Protein AF-A0A9P5TZI4-F1 (afdb_monomer)

Radius of gyration: 39.34 Å; Cα contacts (8 Å, |Δi|>4): 91; chains: 1; bounding box: 74×77×145 Å

Mean predicted aligned error: 19.5 Å

Organism: NCBI:txid206335

Structure (mmCIF, N/CA/C/O backbone):
data_AF-A0A9P5TZI4-F1
#
_entry.id   AF-A0A9P5TZI4-F1
#
loop_
_atom_site.group_PDB
_atom_site.id
_atom_site.type_symbol
_atom_site.label_atom_id
_atom_site.label_alt_id
_atom_site.label_comp_id
_atom_site.label_asym_id
_atom_site.label_entity_id
_atom_site.label_seq_id
_atom_site.pdbx_PDB_ins_code
_atom_site.Cartn_x
_atom_site.Cartn_y
_atom_site.Cartn_z
_atom_site.occupancy
_atom_site.B_iso_or_equiv
_atom_site.auth_seq_id
_atom_site.auth_comp_id
_atom_site.auth_asym_id
_atom_site.auth_atom_id
_atom_site.pdbx_PDB_model_num
ATOM 1 N N . MET A 1 1 ? 17.900 14.422 -94.307 1.00 42.72 1 MET A N 1
ATOM 2 C CA . MET A 1 1 ? 19.078 14.944 -93.579 1.00 42.72 1 MET A CA 1
ATOM 3 C C . MET A 1 1 ? 19.270 14.122 -92.311 1.00 42.72 1 MET A C 1
ATOM 5 O O . MET A 1 1 ? 18.440 14.206 -91.420 1.00 42.72 1 MET A O 1
ATOM 9 N N . LYS A 1 2 ? 20.296 13.265 -92.268 1.00 46.44 2 LYS A N 1
ATOM 10 C CA . LYS A 1 2 ? 20.662 12.453 -91.096 1.00 46.44 2 LYS A CA 1
ATOM 11 C C . LYS A 1 2 ? 21.760 13.207 -90.336 1.00 46.44 2 LYS A C 1
ATOM 13 O O . LYS A 1 2 ? 22.809 13.457 -90.920 1.00 46.44 2 LYS A O 1
ATOM 18 N N . ARG A 1 3 ? 21.506 13.623 -89.089 1.00 50.12 3 ARG A N 1
ATOM 19 C CA . ARG A 1 3 ? 22.530 14.184 -88.191 1.00 50.12 3 ARG A CA 1
ATOM 20 C C . ARG A 1 3 ? 23.104 13.052 -87.348 1.00 50.12 3 ARG A C 1
ATOM 22 O O . ARG A 1 3 ? 22.412 12.493 -86.505 1.00 50.12 3 ARG A O 1
ATOM 29 N N . SER A 1 4 ? 24.357 12.720 -87.619 1.00 54.38 4 SER A N 1
ATOM 30 C CA . SER A 1 4 ? 25.178 11.832 -86.805 1.00 54.38 4 SER A CA 1
ATOM 31 C C . SER A 1 4 ? 25.654 12.607 -85.576 1.00 54.38 4 SER A C 1
ATOM 33 O O . SER A 1 4 ? 26.395 13.577 -85.720 1.00 54.38 4 SER A O 1
ATOM 35 N N . HIS A 1 5 ? 25.221 12.208 -84.382 1.00 51.34 5 HIS A N 1
ATOM 36 C CA . HIS A 1 5 ? 25.806 12.689 -83.133 1.00 51.34 5 HIS A CA 1
ATOM 37 C C . HIS A 1 5 ? 27.051 11.854 -82.822 1.00 51.34 5 HIS A C 1
ATOM 39 O O . HIS A 1 5 ? 26.967 10.650 -82.591 1.00 51.34 5 HIS A O 1
ATOM 45 N N . SER A 1 6 ? 28.208 12.509 -82.874 1.00 54.94 6 SER A N 1
ATOM 46 C CA . SER A 1 6 ? 29.493 12.005 -82.400 1.00 54.94 6 SER A CA 1
ATOM 47 C C . SER A 1 6 ? 29.439 11.801 -80.886 1.00 54.94 6 SER A C 1
ATOM 49 O O . SER A 1 6 ? 29.140 12.743 -80.149 1.00 54.94 6 SER A O 1
ATOM 51 N N . GLY A 1 7 ? 29.710 10.575 -80.441 1.00 56.41 7 GLY A N 1
ATOM 52 C CA . GLY A 1 7 ? 29.779 10.219 -79.028 1.00 56.41 7 GLY A CA 1
ATOM 53 C C . GLY A 1 7 ? 30.930 10.935 -78.308 1.00 56.41 7 GLY A C 1
ATOM 54 O O . GLY A 1 7 ? 31.993 11.126 -78.908 1.00 56.41 7 GLY A O 1
ATOM 55 N N . PRO A 1 8 ? 30.735 11.345 -77.045 1.00 52.97 8 PRO A N 1
ATOM 56 C CA . PRO A 1 8 ? 31.797 11.916 -76.239 1.00 52.97 8 PRO A CA 1
ATOM 57 C C . PRO A 1 8 ? 32.798 10.847 -75.780 1.00 52.97 8 PRO A C 1
ATOM 59 O O . PRO A 1 8 ? 32.495 9.665 -75.628 1.00 52.97 8 PRO A O 1
ATOM 62 N N . SER A 1 9 ? 34.022 11.332 -75.614 1.00 57.75 9 SER A N 1
ATOM 63 C CA . SER A 1 9 ? 35.271 10.637 -75.333 1.00 57.75 9 SER A CA 1
ATOM 64 C C . SER A 1 9 ? 35.237 9.769 -74.068 1.00 57.75 9 SER A C 1
ATOM 66 O O . SER A 1 9 ? 35.052 10.255 -72.955 1.00 57.75 9 SER A O 1
ATOM 68 N N . THR A 1 10 ? 35.538 8.481 -74.239 1.00 62.00 10 THR A N 1
ATOM 69 C CA . THR A 1 10 ? 35.649 7.438 -73.201 1.00 62.00 10 THR A CA 1
ATOM 70 C C . THR A 1 10 ? 36.770 7.649 -72.168 1.00 62.00 10 THR A C 1
ATOM 72 O O . THR A 1 10 ? 36.955 6.814 -71.280 1.00 62.00 10 THR A O 1
ATOM 75 N N . GLU A 1 11 ? 37.563 8.719 -72.273 1.00 59.75 11 GLU A N 1
ATOM 76 C CA . GLU A 1 11 ? 38.652 9.007 -71.328 1.00 59.75 11 GLU A CA 1
ATOM 77 C C . GLU A 1 11 ? 38.245 9.901 -70.150 1.00 59.75 11 GLU A C 1
ATOM 79 O O . GLU A 1 11 ? 38.750 9.698 -69.044 1.00 59.75 11 GLU A O 1
ATOM 84 N N . GLU A 1 12 ? 37.322 10.849 -70.331 1.00 58.50 12 GLU A N 1
ATOM 85 C CA . GLU A 1 12 ? 36.873 11.711 -69.226 1.00 58.50 12 GLU A CA 1
ATOM 86 C C . GLU A 1 12 ? 35.991 10.939 -68.240 1.00 58.50 12 GLU A C 1
ATOM 88 O O . GLU A 1 12 ? 36.165 11.058 -67.028 1.00 58.50 12 GLU A O 1
ATOM 93 N N . GLU A 1 13 ? 35.144 10.037 -68.733 1.00 60.62 13 GLU A N 1
ATOM 94 C CA . GLU A 1 13 ? 34.291 9.180 -67.901 1.00 60.62 13 GLU A CA 1
ATOM 95 C C . GLU A 1 13 ? 35.119 8.236 -67.002 1.00 60.62 13 GLU A C 1
ATOM 97 O O . GLU A 1 13 ? 34.792 8.014 -65.833 1.00 60.62 13 GLU A O 1
ATOM 102 N N . LYS A 1 14 ? 36.288 7.781 -67.483 1.00 61.03 14 LYS A N 1
ATOM 103 C CA . LYS A 1 14 ? 37.255 7.022 -66.669 1.00 61.03 14 LYS A CA 1
ATOM 104 C C . LYS A 1 14 ? 37.947 7.874 -65.602 1.00 61.03 14 LYS A C 1
ATOM 106 O O . LYS A 1 14 ? 38.308 7.336 -64.553 1.00 61.03 14 LYS A O 1
ATOM 111 N N . ARG A 1 15 ? 38.126 9.183 -65.822 1.00 59.12 15 ARG A N 1
ATOM 112 C CA . ARG A 1 15 ? 38.690 10.091 -64.805 1.00 59.12 15 ARG A CA 1
ATOM 113 C C . ARG A 1 15 ? 37.677 10.407 -63.705 1.00 59.12 15 ARG A C 1
ATOM 115 O O . ARG A 1 15 ? 38.067 10.411 -62.541 1.00 59.12 15 ARG A O 1
ATOM 122 N N . TYR A 1 16 ? 36.394 10.567 -64.033 1.00 56.03 16 TYR A N 1
ATOM 123 C CA . TYR A 1 16 ? 35.346 10.781 -63.024 1.00 56.03 16 TYR A CA 1
ATOM 124 C C . TYR A 1 16 ? 35.030 9.520 -62.206 1.00 56.03 16 TYR A C 1
ATOM 126 O O . TYR A 1 16 ? 34.832 9.613 -60.994 1.00 56.03 16 TYR A O 1
ATOM 134 N N . SER A 1 17 ? 35.081 8.331 -62.814 1.00 59.06 17 SER A N 1
ATOM 135 C CA . SER A 1 17 ? 34.823 7.073 -62.097 1.00 59.06 17 SER A CA 1
ATOM 136 C C . SER A 1 17 ? 35.914 6.735 -61.062 1.00 59.06 17 SER A C 1
ATOM 138 O O . SER A 1 17 ? 35.620 6.173 -60.009 1.00 59.06 17 SER A O 1
ATOM 140 N N . LYS A 1 18 ? 37.168 7.156 -61.293 1.00 52.88 18 LYS A N 1
ATOM 141 C CA . LYS A 1 18 ? 38.298 6.876 -60.385 1.00 52.88 18 LYS A CA 1
ATOM 142 C C . LYS A 1 18 ? 38.368 7.798 -59.158 1.00 52.88 18 LYS A C 1
ATOM 144 O O . LYS A 1 18 ? 39.002 7.439 -58.169 1.00 52.88 18 LYS A O 1
ATOM 149 N N . VAL A 1 19 ? 37.719 8.965 -59.195 1.00 52.88 19 VAL A N 1
ATOM 150 C CA . VAL A 1 19 ? 37.673 9.902 -58.053 1.00 52.88 19 VAL A CA 1
ATOM 151 C C . VAL A 1 19 ? 36.548 9.538 -57.071 1.00 52.88 19 VAL A C 1
ATOM 153 O O . VAL A 1 19 ? 36.705 9.731 -55.870 1.00 52.88 19 VAL A O 1
ATOM 156 N N . GLN A 1 20 ? 35.450 8.926 -57.534 1.00 53.41 20 GLN A N 1
ATOM 157 C CA . GLN A 1 20 ? 34.329 8.532 -56.663 1.00 53.41 20 GLN A CA 1
ATOM 158 C C . GLN A 1 20 ? 34.588 7.285 -55.806 1.00 53.41 20 GLN A C 1
ATOM 160 O O . GLN A 1 20 ? 33.987 7.152 -54.740 1.00 53.41 20 GLN A O 1
ATOM 165 N N . THR A 1 21 ? 35.482 6.385 -56.217 1.00 53.53 21 THR A N 1
ATOM 166 C CA . THR A 1 21 ? 35.788 5.173 -55.439 1.00 53.53 21 THR A CA 1
ATOM 167 C C . THR A 1 21 ? 36.711 5.445 -54.248 1.00 53.53 21 THR A C 1
ATOM 169 O O . THR A 1 21 ? 36.546 4.822 -53.207 1.00 53.53 21 THR A O 1
ATOM 172 N N . GLY A 1 22 ? 37.620 6.424 -54.339 1.00 51.38 22 GLY A N 1
ATOM 173 C CA . GLY A 1 22 ? 38.570 6.728 -53.257 1.00 51.38 22 GLY A CA 1
ATOM 174 C C . GLY A 1 22 ? 37.965 7.466 -52.053 1.00 51.38 22 GLY A C 1
ATOM 175 O O . GLY A 1 22 ? 38.365 7.220 -50.919 1.00 51.38 22 GLY A O 1
ATOM 176 N N . SER A 1 23 ? 36.978 8.343 -52.267 1.00 54.88 23 SER A N 1
ATOM 177 C CA . SER A 1 23 ? 36.329 9.095 -51.174 1.00 54.88 23 SER A CA 1
ATOM 178 C C . SER A 1 23 ? 35.233 8.309 -50.447 1.00 54.88 23 SER A C 1
ATOM 180 O O . SER A 1 23 ? 34.813 8.713 -49.367 1.00 54.88 23 SER A O 1
ATOM 182 N N . ARG A 1 24 ? 34.758 7.192 -51.013 1.00 55.47 24 ARG A N 1
ATOM 183 C CA . ARG A 1 24 ? 33.686 6.386 -50.411 1.00 55.47 24 ARG A CA 1
ATOM 184 C C . ARG A 1 24 ? 34.208 5.407 -49.357 1.00 55.47 24 ARG A C 1
ATOM 186 O O . ARG A 1 24 ? 33.565 5.243 -48.328 1.00 55.47 24 ARG A O 1
ATOM 193 N N . GLU A 1 25 ? 35.384 4.823 -49.576 1.00 58.91 25 GLU A N 1
ATOM 194 C CA . GLU A 1 25 ? 35.951 3.805 -48.677 1.00 58.91 25 GLU A CA 1
ATOM 195 C C . GLU A 1 25 ? 36.510 4.393 -47.368 1.00 58.91 25 GLU A C 1
ATOM 197 O O . GLU A 1 25 ? 36.393 3.771 -46.313 1.00 58.91 25 GLU A O 1
ATOM 202 N N . LEU A 1 26 ? 37.053 5.618 -47.392 1.00 60.69 26 LEU A N 1
ATOM 203 C CA . LEU A 1 26 ? 37.539 6.278 -46.170 1.00 60.69 26 LEU A CA 1
ATOM 204 C C . LEU A 1 26 ? 36.393 6.712 -45.241 1.00 60.69 26 LEU A C 1
ATOM 206 O O . LEU A 1 26 ? 36.509 6.575 -44.024 1.00 60.69 26 LEU A O 1
ATOM 210 N N . ASN A 1 27 ? 35.258 7.135 -45.803 1.00 75.50 27 ASN A N 1
ATOM 211 C CA . ASN A 1 27 ? 34.092 7.552 -45.020 1.00 75.50 27 ASN A CA 1
ATOM 212 C C . ASN A 1 27 ? 33.365 6.366 -44.367 1.00 75.50 27 ASN A C 1
ATOM 214 O O . ASN A 1 27 ? 32.738 6.523 -43.319 1.00 75.50 27 ASN A O 1
ATOM 218 N N . GLU A 1 28 ? 33.447 5.172 -44.959 1.00 84.62 28 GLU A N 1
ATOM 219 C CA . GLU A 1 28 ? 32.801 3.975 -44.418 1.00 84.62 28 GLU A CA 1
ATOM 220 C C . GLU A 1 28 ? 33.510 3.471 -43.152 1.00 84.62 28 GLU A C 1
ATOM 222 O O . GLU A 1 28 ? 32.846 3.145 -42.168 1.00 84.62 28 GLU A O 1
ATOM 227 N N . SER A 1 29 ? 34.849 3.508 -43.115 1.00 87.06 29 SER A N 1
ATOM 228 C CA . SER A 1 29 ? 35.597 3.125 -41.910 1.00 87.06 29 SER A CA 1
ATOM 229 C C . SER A 1 29 ? 35.383 4.096 -40.745 1.00 87.06 29 SER A C 1
ATOM 231 O O . SER A 1 29 ? 35.346 3.652 -39.597 1.00 87.06 29 SER A O 1
ATOM 233 N N . GLU A 1 30 ? 35.262 5.398 -41.008 1.00 89.38 30 GLU A N 1
ATOM 234 C CA . GLU A 1 30 ? 34.994 6.398 -39.967 1.00 89.38 30 GLU A CA 1
ATOM 235 C C . GLU A 1 30 ? 33.559 6.278 -39.441 1.00 89.38 30 GLU A C 1
ATOM 237 O O . GLU A 1 30 ? 33.346 6.234 -38.230 1.00 89.38 30 GLU A O 1
ATOM 242 N N . SER A 1 31 ? 32.590 6.082 -40.340 1.00 87.81 31 SER A N 1
ATOM 243 C CA . SER A 1 31 ? 31.190 5.846 -39.967 1.00 87.81 31 SER A CA 1
ATOM 244 C C . SER A 1 31 ? 31.036 4.599 -39.092 1.00 87.81 31 SER A C 1
ATOM 246 O O . SER A 1 31 ? 30.341 4.636 -38.079 1.00 87.81 31 SER A O 1
ATOM 248 N N . GLN A 1 32 ? 31.728 3.503 -39.425 1.00 93.19 32 GLN A N 1
ATOM 249 C CA . GLN A 1 32 ? 31.723 2.284 -38.608 1.00 93.19 32 GLN A CA 1
ATOM 250 C C . GLN A 1 32 ? 32.322 2.508 -37.213 1.00 93.19 32 GLN A C 1
ATOM 252 O O . GLN A 1 32 ? 31.809 1.964 -36.237 1.00 93.19 32 GLN A O 1
ATOM 257 N N . ARG A 1 33 ? 33.377 3.327 -37.086 1.00 95.38 33 ARG A N 1
ATOM 258 C CA . ARG A 1 33 ? 33.953 3.675 -35.774 1.00 95.38 33 ARG A CA 1
ATOM 259 C C . ARG A 1 33 ? 32.970 4.467 -34.917 1.00 95.38 33 ARG A C 1
ATOM 261 O O . ARG A 1 33 ? 32.799 4.121 -33.752 1.00 95.38 33 ARG A O 1
ATOM 268 N N . ILE A 1 34 ? 32.303 5.460 -35.506 1.00 93.50 34 ILE A N 1
ATOM 269 C CA . ILE A 1 34 ? 31.298 6.280 -34.816 1.00 93.50 34 ILE A CA 1
ATOM 270 C C . ILE A 1 34 ? 30.121 5.412 -34.350 1.00 93.50 34 ILE A C 1
ATOM 272 O O . ILE A 1 34 ? 29.678 5.548 -33.214 1.00 93.50 34 ILE A O 1
ATOM 276 N N . ILE A 1 35 ? 29.647 4.473 -35.179 1.00 93.75 35 ILE A N 1
ATOM 277 C CA . ILE A 1 35 ? 28.565 3.550 -34.796 1.00 93.75 35 ILE A CA 1
ATOM 278 C C . ILE A 1 35 ? 28.962 2.715 -33.571 1.00 93.75 35 ILE A C 1
ATOM 280 O O . ILE A 1 35 ? 28.209 2.665 -32.603 1.00 93.75 35 ILE A O 1
ATOM 284 N N . VAL A 1 36 ? 30.157 2.118 -33.571 1.00 96.94 36 VAL A N 1
ATOM 285 C CA . VAL A 1 36 ? 30.637 1.301 -32.441 1.00 96.94 36 VAL A CA 1
ATOM 286 C C . VAL A 1 36 ? 30.813 2.133 -31.165 1.00 96.94 36 VAL A C 1
ATOM 288 O O . VAL A 1 36 ? 30.611 1.627 -30.060 1.00 96.94 36 VAL A O 1
ATOM 291 N N . GLU A 1 37 ? 31.213 3.398 -31.287 1.00 97.50 37 GLU A N 1
ATOM 292 C CA . GLU A 1 37 ? 31.320 4.314 -30.149 1.00 97.50 37 GLU A CA 1
ATOM 293 C C . GLU A 1 37 ? 29.943 4.652 -29.561 1.00 97.50 37 GLU A C 1
ATOM 295 O O . GLU A 1 37 ? 29.746 4.508 -28.353 1.00 97.50 37 GLU A O 1
ATOM 300 N N . LEU A 1 38 ? 28.965 4.977 -30.412 1.00 95.75 38 LEU A N 1
ATOM 301 C CA . LEU A 1 38 ? 27.588 5.247 -29.993 1.00 95.75 38 LEU A CA 1
ATOM 302 C C . LEU A 1 38 ? 26.915 4.017 -29.365 1.00 95.75 38 LEU A C 1
ATOM 304 O O . LEU A 1 38 ? 26.220 4.145 -28.360 1.00 95.75 38 LEU A O 1
ATOM 308 N N . GLU A 1 39 ? 27.137 2.815 -29.903 1.00 96.81 39 GLU A N 1
ATOM 309 C CA . GLU A 1 39 ? 26.614 1.570 -29.318 1.00 96.81 39 GLU A CA 1
ATOM 310 C C . GLU A 1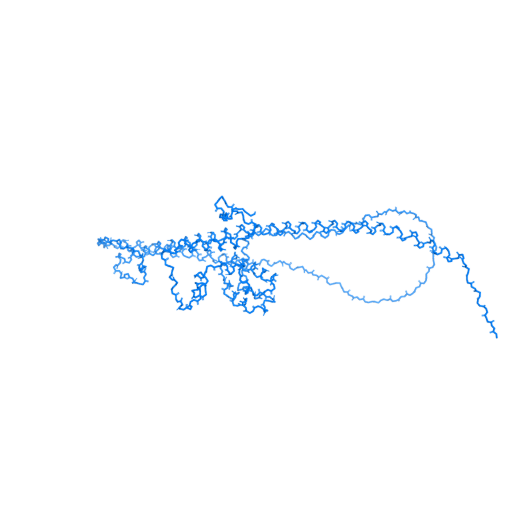 39 ? 27.145 1.343 -27.895 1.00 96.81 39 GLU A C 1
ATOM 312 O O . GLU A 1 39 ? 26.383 0.975 -26.996 1.00 96.81 39 GLU A O 1
ATOM 317 N N . LYS A 1 40 ? 28.434 1.624 -27.661 1.00 97.94 40 LYS A N 1
ATOM 318 C CA . LYS A 1 40 ? 29.035 1.553 -26.320 1.00 97.94 40 LYS A CA 1
ATOM 319 C C . LYS A 1 40 ? 28.448 2.598 -25.378 1.00 97.94 40 LYS A C 1
ATOM 321 O O . LYS A 1 40 ? 28.186 2.279 -24.219 1.00 97.94 40 LYS A O 1
ATOM 326 N N . GLU A 1 41 ? 28.236 3.824 -25.848 1.00 96.94 41 GLU A N 1
ATOM 327 C CA . GLU A 1 41 ? 27.637 4.889 -25.040 1.00 96.94 41 GLU A CA 1
ATOM 328 C C . GLU A 1 41 ? 26.196 4.546 -24.635 1.00 96.94 41 GLU A C 1
ATOM 330 O O . GLU A 1 41 ? 25.839 4.650 -23.459 1.00 96.94 41 GLU A O 1
ATOM 335 N N . VAL A 1 42 ? 25.391 4.028 -25.569 1.00 96.88 42 VAL A N 1
ATOM 336 C CA . VAL A 1 42 ? 24.032 3.541 -25.284 1.00 96.88 42 VAL A CA 1
ATOM 337 C C . VAL A 1 42 ? 24.054 2.415 -24.248 1.00 96.88 42 VAL A C 1
ATOM 339 O O . VAL A 1 42 ? 23.239 2.422 -23.323 1.00 96.88 42 VAL A O 1
ATOM 342 N N . GLU A 1 43 ? 24.995 1.471 -24.341 1.00 98.06 43 GLU A N 1
ATOM 343 C CA . GLU A 1 43 ? 25.121 0.391 -23.357 1.00 98.06 43 GLU A CA 1
ATOM 344 C C . GLU A 1 43 ? 25.474 0.922 -21.953 1.00 98.06 43 GLU A C 1
ATOM 346 O O . GLU A 1 43 ? 24.933 0.450 -20.946 1.00 98.06 43 GLU A O 1
ATOM 351 N N . VAL A 1 44 ? 26.353 1.927 -21.863 1.00 97.44 44 VAL A N 1
ATOM 352 C CA . VAL A 1 44 ? 26.706 2.586 -20.594 1.00 97.44 44 VAL A CA 1
ATOM 353 C C . VAL A 1 44 ? 25.492 3.297 -19.995 1.00 97.44 44 VAL A C 1
ATOM 355 O O . VAL A 1 44 ? 25.194 3.091 -18.814 1.00 97.44 44 VAL A O 1
ATOM 358 N N . LEU A 1 45 ? 24.750 4.063 -20.799 1.00 93.38 45 LEU A N 1
ATOM 359 C CA . LEU A 1 45 ? 23.551 4.773 -20.350 1.00 93.38 45 LEU A CA 1
ATOM 360 C C . LEU A 1 45 ? 22.465 3.807 -19.861 1.00 93.38 45 LEU A C 1
ATOM 362 O O . LEU A 1 45 ? 21.889 4.014 -18.794 1.00 93.38 45 LEU A O 1
ATOM 366 N N . GLN A 1 46 ? 22.240 2.695 -20.567 1.00 95.38 46 GLN A N 1
ATOM 367 C CA . GLN A 1 46 ? 21.288 1.665 -20.138 1.00 95.38 46 GLN A CA 1
ATOM 368 C C . GLN A 1 46 ? 21.684 1.017 -18.804 1.00 95.38 46 GLN A C 1
ATOM 370 O O . GLN A 1 46 ? 20.830 0.796 -17.939 1.00 95.38 46 GLN A O 1
ATOM 375 N N . LYS A 1 47 ? 22.976 0.724 -18.598 1.00 95.62 47 LYS A N 1
ATOM 376 C CA . LYS A 1 47 ? 23.479 0.195 -17.317 1.00 95.62 47 LYS A CA 1
ATOM 377 C C . LYS A 1 47 ? 23.303 1.203 -16.184 1.00 95.62 47 LYS A C 1
ATOM 379 O O . LYS A 1 47 ? 22.917 0.814 -15.079 1.00 95.62 47 LYS A O 1
ATOM 384 N N . GLN A 1 48 ? 23.550 2.483 -16.454 1.00 95.12 48 GLN A N 1
ATOM 385 C CA . GLN A 1 48 ? 23.371 3.556 -15.482 1.00 95.12 48 GLN A CA 1
ATOM 386 C C . GLN A 1 48 ? 2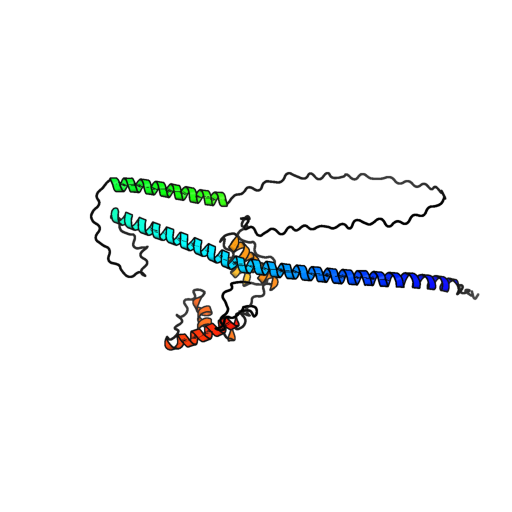1.898 3.718 -15.086 1.00 95.12 48 GLN A C 1
ATOM 388 O O . GLN A 1 48 ? 21.596 3.760 -13.892 1.00 95.12 48 GLN A O 1
ATOM 393 N N . ASP A 1 49 ? 20.976 3.730 -16.050 1.00 91.94 49 ASP A N 1
ATOM 394 C CA . ASP A 1 49 ? 19.538 3.822 -15.776 1.00 91.94 49 ASP A CA 1
ATOM 395 C C . ASP A 1 49 ? 19.003 2.601 -15.021 1.00 91.94 49 ASP A C 1
ATOM 397 O O . ASP A 1 49 ? 18.181 2.737 -14.112 1.00 91.94 49 ASP A O 1
ATOM 401 N N . LYS A 1 50 ? 19.506 1.401 -15.331 1.00 93.25 50 LYS A N 1
ATOM 402 C CA . LYS A 1 50 ? 19.164 0.192 -14.576 1.00 93.25 50 LYS A CA 1
ATOM 403 C C . LYS A 1 50 ? 19.611 0.294 -13.116 1.00 93.25 50 LYS A C 1
ATOM 405 O O . LYS A 1 50 ? 18.795 0.105 -12.220 1.00 93.25 50 LYS A O 1
ATOM 410 N N . SER A 1 51 ? 20.872 0.662 -12.883 1.00 92.94 51 SER A N 1
ATOM 411 C CA . SER A 1 51 ? 21.427 0.856 -11.534 1.00 92.94 51 SER A CA 1
ATOM 412 C C . SER A 1 51 ? 20.639 1.899 -10.730 1.00 92.94 51 SER A C 1
ATOM 414 O O . SER A 1 51 ? 20.319 1.707 -9.557 1.00 92.94 51 SER A O 1
ATOM 416 N N . ARG A 1 52 ? 20.246 2.990 -11.391 1.00 88.44 52 ARG A N 1
ATOM 417 C CA . ARG A 1 52 ? 19.435 4.074 -10.830 1.00 88.44 52 ARG A CA 1
ATOM 418 C C . ARG A 1 52 ? 18.034 3.616 -10.426 1.00 88.44 52 ARG A C 1
ATOM 420 O O . ARG A 1 52 ? 17.583 3.941 -9.327 1.00 88.44 52 ARG A O 1
ATOM 427 N N . ASN A 1 53 ? 17.371 2.833 -11.274 1.00 86.62 53 ASN A N 1
ATOM 428 C CA . ASN A 1 53 ? 16.070 2.239 -10.965 1.00 86.62 53 ASN A CA 1
ATOM 429 C C . ASN A 1 53 ? 16.158 1.236 -9.809 1.00 86.62 53 ASN A C 1
ATOM 431 O O . ASN A 1 53 ? 15.319 1.273 -8.908 1.00 86.62 53 ASN A O 1
ATOM 435 N N . ASP A 1 54 ? 17.187 0.387 -9.792 1.00 90.00 54 ASP A N 1
ATOM 436 C CA . ASP A 1 54 ? 17.409 -0.577 -8.710 1.00 90.00 54 ASP A CA 1
ATOM 437 C C . ASP A 1 54 ? 17.651 0.140 -7.368 1.00 90.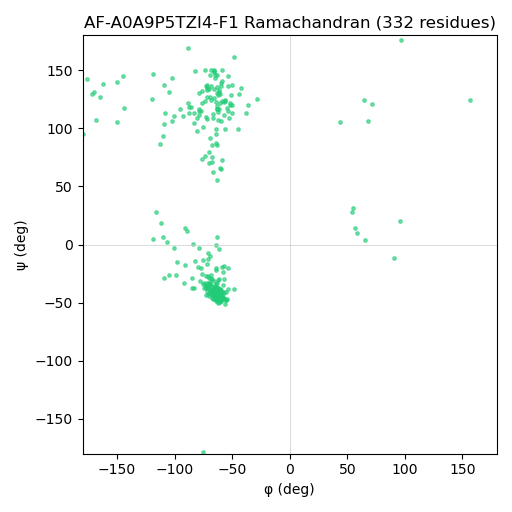00 54 ASP A C 1
ATOM 439 O O . ASP A 1 54 ? 17.067 -0.230 -6.346 1.00 90.00 54 ASP A O 1
ATOM 443 N N . LEU A 1 55 ? 18.415 1.238 -7.372 1.00 89.62 55 LEU A N 1
ATOM 444 C CA . LEU A 1 55 ? 18.642 2.073 -6.191 1.00 89.62 55 LEU A CA 1
ATOM 445 C C . LEU A 1 55 ? 17.363 2.776 -5.706 1.00 89.62 55 LEU A C 1
ATOM 447 O O . LEU A 1 55 ? 17.103 2.834 -4.501 1.00 89.62 55 LEU A O 1
ATOM 451 N N . MET A 1 56 ? 16.551 3.314 -6.621 1.00 81.06 56 MET A N 1
ATOM 452 C CA . MET A 1 56 ? 15.283 3.962 -6.268 1.00 81.06 56 MET A CA 1
ATOM 453 C C . MET A 1 56 ? 14.300 2.957 -5.666 1.00 81.06 56 MET A C 1
ATOM 455 O O . MET A 1 56 ? 13.681 3.232 -4.636 1.00 81.06 56 MET A O 1
ATOM 459 N N . LYS A 1 57 ? 14.219 1.763 -6.259 1.00 84.12 57 LYS A N 1
ATOM 460 C CA . LYS A 1 57 ? 13.426 0.648 -5.745 1.00 84.12 57 LYS A CA 1
ATOM 461 C C . LYS A 1 57 ? 13.865 0.264 -4.332 1.00 84.12 57 LYS A C 1
ATOM 463 O O . LYS A 1 57 ? 13.018 0.169 -3.447 1.00 84.12 57 LYS A O 1
ATOM 468 N N . LEU A 1 58 ? 15.171 0.134 -4.098 1.00 86.19 58 LEU A N 1
ATOM 469 C CA . LEU A 1 58 ? 15.726 -0.149 -2.775 1.00 86.19 58 LEU A CA 1
ATOM 470 C C . LEU A 1 58 ? 15.334 0.919 -1.741 1.00 86.19 58 LEU A C 1
ATOM 472 O O . LEU A 1 58 ? 14.876 0.602 -0.642 1.00 86.19 58 LEU A O 1
ATOM 476 N N . LYS A 1 59 ? 15.452 2.198 -2.105 1.00 80.38 59 LYS A N 1
ATOM 477 C CA . LYS A 1 59 ? 15.116 3.314 -1.215 1.00 80.38 59 LYS A CA 1
ATOM 478 C C . LYS A 1 59 ? 13.637 3.328 -0.826 1.00 80.38 59 LYS A C 1
ATOM 480 O O . LYS A 1 59 ? 13.328 3.485 0.353 1.00 80.38 59 LYS A O 1
ATOM 485 N N . ILE A 1 60 ? 12.736 3.135 -1.791 1.00 76.75 60 ILE A N 1
ATOM 486 C CA . ILE A 1 60 ? 11.290 3.068 -1.532 1.00 76.75 60 ILE A CA 1
ATOM 487 C C . ILE A 1 60 ? 10.974 1.883 -0.613 1.00 76.75 60 ILE A C 1
ATOM 489 O O . ILE A 1 60 ? 10.219 2.027 0.348 1.00 76.75 60 ILE A O 1
ATOM 493 N N . MET A 1 61 ? 11.579 0.721 -0.868 1.00 77.31 61 MET A N 1
ATOM 494 C CA . MET A 1 61 ? 11.288 -0.496 -0.111 1.00 77.31 61 MET A CA 1
ATOM 495 C C . MET A 1 61 ? 11.770 -0.440 1.347 1.00 77.31 61 MET A C 1
ATOM 497 O O . MET A 1 61 ? 11.148 -1.081 2.191 1.00 77.31 61 MET A O 1
ATOM 501 N N . ASN A 1 62 ? 12.804 0.349 1.657 1.00 83.19 62 ASN A N 1
ATOM 502 C CA . ASN A 1 62 ? 13.265 0.570 3.034 1.00 83.19 62 ASN A CA 1
ATOM 503 C C . ASN A 1 62 ? 12.490 1.688 3.748 1.00 83.19 62 ASN A C 1
ATOM 505 O O . ASN A 1 62 ? 12.174 1.568 4.928 1.00 83.19 62 ASN A O 1
ATOM 509 N N . TRP A 1 63 ? 12.132 2.754 3.031 1.00 88.31 63 TRP A N 1
ATOM 510 C CA . TRP A 1 63 ? 11.458 3.908 3.625 1.00 88.31 63 TRP A CA 1
ATOM 511 C C . TRP A 1 63 ? 9.995 3.629 4.002 1.00 88.31 63 TRP A C 1
ATOM 513 O O . TRP A 1 63 ? 9.523 4.107 5.031 1.00 88.31 63 TRP A O 1
ATOM 523 N N . VAL A 1 64 ? 9.268 2.826 3.213 1.00 78.25 64 VAL A N 1
ATOM 524 C CA . VAL A 1 64 ? 7.847 2.537 3.490 1.00 78.25 64 VAL A CA 1
ATOM 525 C C . VAL A 1 64 ? 7.645 1.843 4.853 1.00 78.25 64 VAL A C 1
ATOM 527 O O . VAL A 1 64 ? 6.820 2.323 5.634 1.00 78.25 64 VAL A O 1
ATOM 530 N N . PRO A 1 65 ? 8.375 0.764 5.206 1.00 84.25 65 PRO A N 1
ATOM 531 C CA . PRO A 1 65 ? 8.272 0.148 6.532 1.00 84.25 65 PRO A CA 1
ATOM 532 C C . PRO A 1 65 ? 8.620 1.092 7.689 1.00 84.25 65 PRO A C 1
ATOM 534 O O . PRO A 1 65 ? 7.947 1.059 8.723 1.00 84.25 65 PRO A O 1
ATOM 537 N N . GLU A 1 66 ? 9.637 1.941 7.523 1.00 80.81 66 GLU A N 1
ATOM 538 C CA . GLU A 1 66 ? 10.029 2.930 8.533 1.00 80.81 66 GLU A CA 1
ATOM 539 C C . GLU A 1 66 ? 8.917 3.958 8.755 1.00 80.81 66 GLU A C 1
ATOM 541 O O . GLU A 1 66 ? 8.489 4.155 9.891 1.00 80.81 66 GLU A O 1
ATOM 546 N N . ALA A 1 67 ? 8.372 4.530 7.677 1.00 76.75 67 ALA A N 1
ATOM 547 C CA . ALA A 1 67 ? 7.280 5.497 7.746 1.00 76.75 67 ALA A CA 1
ATOM 548 C C . ALA A 1 67 ? 6.011 4.904 8.386 1.00 76.75 67 ALA A C 1
ATOM 550 O O . ALA A 1 67 ? 5.345 5.570 9.185 1.00 76.75 67 ALA A O 1
ATOM 551 N N . ILE A 1 68 ? 5.684 3.640 8.084 1.00 75.88 68 ILE A N 1
ATOM 552 C CA . ILE A 1 68 ? 4.567 2.919 8.719 1.00 75.88 68 ILE A CA 1
ATOM 553 C C . ILE A 1 68 ? 4.820 2.762 10.221 1.00 75.88 68 ILE A C 1
ATOM 555 O O . ILE A 1 68 ? 3.937 3.059 11.027 1.00 75.88 68 ILE A O 1
ATOM 559 N N . THR A 1 69 ? 6.021 2.325 10.601 1.00 83.88 69 THR A N 1
ATOM 560 C CA . THR A 1 69 ? 6.389 2.097 12.006 1.00 83.88 69 THR A CA 1
ATOM 561 C C . THR A 1 69 ? 6.368 3.402 12.797 1.00 83.88 69 THR A C 1
ATOM 563 O O . THR A 1 69 ? 5.801 3.464 13.886 1.00 83.88 69 THR A O 1
ATOM 566 N N . GLU A 1 70 ? 6.927 4.474 12.236 1.00 84.88 70 GLU A N 1
ATOM 567 C CA . GLU A 1 70 ? 6.925 5.801 12.847 1.00 84.88 70 GLU A CA 1
ATOM 568 C C . GLU A 1 70 ? 5.498 6.324 13.048 1.00 84.88 70 GLU A C 1
ATOM 570 O O . GLU A 1 70 ? 5.155 6.804 14.130 1.00 84.88 70 GLU A O 1
ATOM 575 N N . THR A 1 71 ? 4.647 6.192 12.029 1.00 80.19 71 THR A N 1
ATOM 576 C CA . THR A 1 71 ? 3.248 6.634 12.098 1.00 80.19 71 THR A CA 1
ATOM 577 C C . THR A 1 71 ? 2.476 5.841 13.151 1.00 80.19 71 THR A C 1
ATOM 579 O O . THR A 1 71 ? 1.760 6.433 13.958 1.00 80.19 71 THR A O 1
ATOM 582 N N . HIS A 1 72 ? 2.668 4.520 13.214 1.00 81.94 72 HIS A N 1
ATOM 583 C CA . HIS A 1 72 ? 2.035 3.674 14.225 1.00 81.94 72 HIS A CA 1
ATOM 584 C C . HIS A 1 72 ? 2.471 4.063 15.643 1.00 81.94 72 HIS A C 1
ATOM 586 O O . HIS A 1 72 ? 1.626 4.284 16.505 1.00 81.94 72 HIS A O 1
ATOM 592 N N . ASN A 1 73 ? 3.773 4.272 15.858 1.00 83.56 73 ASN A N 1
ATOM 593 C CA . ASN A 1 73 ? 4.308 4.719 17.144 1.00 83.56 73 ASN A CA 1
ATOM 594 C C . ASN A 1 73 ? 3.746 6.086 17.567 1.00 83.56 73 ASN A C 1
ATOM 596 O O . ASN A 1 73 ? 3.447 6.296 18.745 1.00 83.56 73 ASN A O 1
ATOM 600 N N . LYS A 1 74 ? 3.574 7.020 16.620 1.00 82.31 74 LYS A N 1
ATOM 601 C CA . LYS A 1 74 ? 2.946 8.325 16.880 1.00 82.31 74 LYS A CA 1
ATOM 602 C C . LYS A 1 74 ? 1.480 8.172 17.285 1.00 82.31 74 LYS A C 1
ATOM 604 O O . LYS A 1 74 ? 1.072 8.762 18.286 1.00 82.31 74 LYS A O 1
ATOM 609 N N . CYS A 1 75 ? 0.708 7.362 16.560 1.00 79.75 75 CYS A N 1
ATOM 610 C CA . CYS A 1 75 ? -0.682 7.067 16.906 1.00 79.75 75 CYS A CA 1
ATOM 611 C C . CYS A 1 75 ? -0.794 6.412 18.288 1.00 79.75 75 CYS A C 1
ATOM 613 O O . CYS A 1 75 ? -1.570 6.877 19.120 1.00 79.75 75 CYS A O 1
ATOM 615 N N . ASP A 1 76 ? 0.015 5.393 18.571 1.00 83.25 76 ASP A N 1
ATOM 616 C CA . ASP A 1 76 ? 0.024 4.698 19.860 1.00 83.25 76 ASP A CA 1
ATOM 617 C C . ASP A 1 76 ? 0.378 5.635 21.017 1.00 83.25 76 ASP A C 1
ATOM 619 O O . ASP A 1 76 ? -0.246 5.583 22.079 1.00 83.25 76 ASP A O 1
ATOM 623 N N . SER A 1 77 ? 1.350 6.527 20.815 1.00 87.00 77 SER A N 1
ATOM 624 C CA . SER A 1 77 ? 1.704 7.556 21.795 1.00 87.00 77 SER A CA 1
ATOM 625 C C . SER A 1 77 ? 0.522 8.490 22.080 1.00 87.00 77 SER A C 1
ATOM 627 O O . SER A 1 77 ? 0.166 8.706 23.243 1.00 87.00 77 SER A O 1
ATOM 629 N N . ALA A 1 78 ? -0.158 8.971 21.034 1.00 82.44 78 ALA A N 1
ATOM 630 C CA . ALA A 1 78 ? -1.342 9.816 21.172 1.00 82.44 78 ALA A CA 1
ATOM 631 C C . ALA A 1 78 ? -2.489 9.091 21.902 1.00 82.44 78 ALA A C 1
ATOM 633 O O . ALA A 1 78 ? -3.092 9.656 22.815 1.00 82.44 78 ALA A O 1
ATOM 634 N N . PHE A 1 79 ? -2.748 7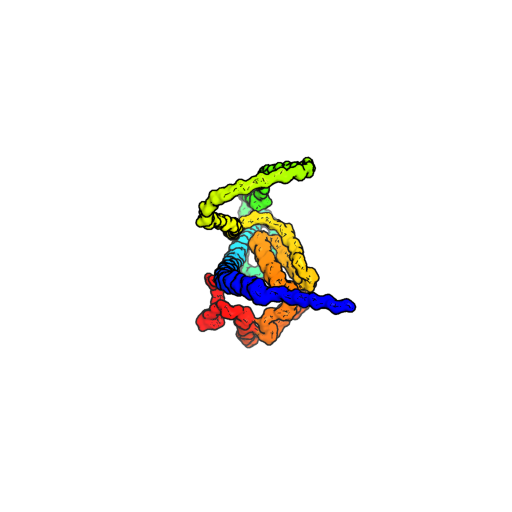.819 21.581 1.00 82.81 79 PHE A N 1
ATOM 635 C CA . PHE A 1 79 ? -3.755 7.015 22.278 1.00 82.81 79 PHE A CA 1
ATOM 636 C C . PHE A 1 79 ? -3.409 6.782 23.751 1.00 82.81 79 PHE A C 1
ATOM 638 O O . PHE A 1 79 ? -4.299 6.830 24.603 1.00 82.81 79 PHE A O 1
ATOM 645 N N . ARG A 1 80 ? -2.130 6.574 24.089 1.00 86.88 80 ARG A N 1
ATOM 646 C CA . ARG A 1 80 ? -1.685 6.460 25.488 1.00 86.88 80 ARG A CA 1
ATOM 647 C C . ARG A 1 80 ? -1.908 7.757 26.260 1.00 86.88 80 ARG A C 1
ATOM 649 O O . ARG A 1 80 ? -2.396 7.700 27.388 1.00 86.88 80 ARG A O 1
ATOM 656 N N . LEU A 1 81 ? -1.592 8.906 25.662 1.00 89.19 81 LEU A N 1
ATOM 657 C CA . LEU A 1 81 ? -1.845 10.217 26.267 1.00 89.19 81 LEU A CA 1
ATOM 658 C C . LEU A 1 81 ? -3.342 10.453 26.478 1.00 89.19 81 LEU A C 1
ATOM 660 O O . LEU A 1 81 ? -3.746 10.832 27.575 1.00 89.19 81 LEU A O 1
ATOM 664 N N . LEU A 1 82 ? -4.170 10.137 25.480 1.00 87.25 82 LEU A N 1
ATOM 665 C CA . LEU A 1 82 ? -5.623 10.249 25.589 1.00 87.25 82 LEU A CA 1
ATOM 666 C C . LEU A 1 82 ? -6.188 9.329 26.682 1.00 87.25 82 LEU A C 1
ATOM 668 O O . LEU A 1 82 ? -7.007 9.761 27.491 1.00 87.25 82 LEU A O 1
ATOM 672 N N . ARG A 1 83 ? -5.713 8.077 26.772 1.00 85.62 83 ARG A N 1
ATOM 673 C CA . ARG A 1 83 ? -6.107 7.143 27.842 1.00 85.62 83 ARG A CA 1
ATOM 674 C C . ARG A 1 83 ? -5.708 7.681 29.217 1.00 85.62 83 ARG A C 1
ATOM 676 O O . ARG A 1 83 ? -6.513 7.617 30.142 1.00 85.62 83 ARG A O 1
ATOM 683 N N . LYS A 1 84 ? -4.503 8.245 29.353 1.00 90.44 84 LYS A N 1
ATOM 684 C CA . LYS A 1 84 ? -4.032 8.866 30.600 1.00 90.44 84 LYS A CA 1
ATOM 685 C C . LYS A 1 84 ? -4.900 10.065 30.999 1.00 90.44 84 LYS A C 1
ATOM 687 O O . LYS A 1 84 ? -5.308 10.142 32.154 1.00 90.44 84 LYS A O 1
ATOM 692 N N . ALA A 1 85 ? -5.218 10.949 30.055 1.00 87.38 85 ALA A N 1
ATOM 693 C CA . ALA A 1 85 ? -6.086 12.100 30.293 1.00 87.38 85 ALA A CA 1
ATOM 694 C C . ALA A 1 85 ? -7.503 11.668 30.711 1.00 87.38 85 ALA A C 1
ATOM 696 O O . ALA A 1 85 ? -8.042 12.186 31.686 1.00 87.38 85 ALA A O 1
ATOM 697 N N . ASN A 1 86 ? -8.075 10.657 30.048 1.00 86.81 86 ASN A N 1
ATOM 698 C CA . ASN A 1 86 ? -9.384 10.109 30.412 1.00 86.81 86 ASN A CA 1
ATOM 699 C C . ASN A 1 86 ? -9.395 9.505 31.824 1.00 86.81 86 ASN A C 1
ATOM 701 O O . ASN A 1 86 ? -10.346 9.721 32.570 1.00 86.81 86 ASN A O 1
ATOM 705 N N . LEU A 1 87 ? -8.339 8.783 32.218 1.00 88.56 87 LEU A N 1
ATOM 706 C CA . LEU A 1 87 ? -8.215 8.246 33.579 1.00 88.56 87 LEU A CA 1
ATOM 707 C C . LEU A 1 87 ? -8.170 9.365 34.630 1.00 88.56 87 LEU A C 1
ATOM 709 O O . LEU A 1 87 ? -8.868 9.281 35.637 1.00 88.56 87 LEU A O 1
ATOM 713 N N . GLN A 1 88 ? -7.406 10.431 34.376 1.00 90.62 88 GLN A N 1
ATOM 714 C CA . GLN A 1 88 ? -7.356 11.599 35.263 1.00 90.62 88 GLN A CA 1
ATOM 715 C C . GLN A 1 88 ? -8.712 12.305 35.352 1.00 90.62 88 GLN A C 1
ATOM 717 O O . GLN A 1 88 ? -9.148 12.687 36.435 1.00 90.62 88 GLN A O 1
ATOM 722 N N . LEU A 1 89 ? -9.413 12.440 34.226 1.00 88.62 89 LEU A N 1
ATOM 723 C CA . LEU A 1 89 ? -10.739 13.046 34.185 1.00 88.62 89 LEU A CA 1
ATOM 724 C C . LEU A 1 89 ? -11.757 12.239 35.003 1.00 88.62 89 LEU A C 1
ATOM 726 O O . LEU A 1 89 ? -12.524 12.830 35.762 1.00 88.62 89 LEU A O 1
ATOM 730 N N . MET A 1 90 ? -11.724 10.906 34.920 1.00 85.44 90 MET A N 1
ATOM 731 C CA . MET A 1 90 ? -12.567 10.039 35.754 1.00 85.44 90 MET A CA 1
ATOM 732 C C . MET A 1 90 ? -12.235 10.164 37.247 1.00 85.44 90 MET A C 1
ATOM 734 O O . MET A 1 90 ? -13.147 10.221 38.071 1.00 85.44 90 MET A O 1
ATOM 738 N N . GLU A 1 91 ? -10.951 10.266 37.609 1.00 90.69 91 GLU A N 1
ATOM 739 C CA . GLU A 1 91 ? -10.531 10.512 38.996 1.00 90.69 91 GLU A CA 1
ATOM 740 C C . GLU A 1 91 ? -11.122 11.828 39.529 1.00 90.69 91 GLU A C 1
ATOM 742 O O . GLU A 1 91 ? -11.660 11.878 40.638 1.00 90.69 91 GLU A O 1
ATOM 747 N N . TYR A 1 92 ? -11.082 12.892 38.723 1.00 88.56 92 TYR A N 1
ATOM 748 C CA . TYR A 1 92 ? -11.642 14.190 39.092 1.00 88.56 92 TYR A CA 1
ATOM 749 C C . TYR A 1 92 ? -13.169 14.193 39.172 1.00 88.56 92 TYR A C 1
ATOM 751 O O . TYR A 1 92 ? -13.721 14.762 40.114 1.00 88.56 92 TYR A O 1
ATOM 759 N N . GLN A 1 93 ? -13.861 13.518 38.252 1.00 89.88 93 GLN A N 1
ATOM 760 C CA . GLN A 1 93 ? -15.312 13.331 38.341 1.00 89.88 93 GLN A CA 1
ATOM 761 C C . GLN A 1 93 ? -15.707 12.607 39.632 1.00 89.88 93 GLN A C 1
ATOM 763 O O . GLN A 1 93 ? -16.657 13.027 40.297 1.00 89.88 93 GLN A O 1
ATOM 768 N N . GLY A 1 94 ? -14.939 11.584 40.025 1.00 88.50 94 GLY A N 1
ATOM 769 C CA . GLY A 1 94 ? -15.118 10.875 41.291 1.00 88.50 94 GLY A CA 1
ATOM 770 C C . GLY A 1 94 ? -14.992 11.797 42.507 1.00 88.50 94 GLY A C 1
ATOM 771 O O . GLY A 1 94 ? -15.869 11.792 43.371 1.00 88.50 94 GLY A O 1
ATOM 772 N N . LYS A 1 95 ? -13.958 12.651 42.544 1.00 91.62 95 LYS A N 1
ATOM 773 C CA . LYS A 1 95 ? -13.763 13.647 43.619 1.00 91.62 95 LYS A CA 1
ATOM 774 C C . LYS A 1 95 ? -14.901 14.669 43.687 1.00 91.62 95 LYS A C 1
ATOM 776 O O . LYS A 1 95 ? -15.333 15.033 44.776 1.00 91.62 95 LYS A O 1
ATOM 781 N N . LEU A 1 96 ? -15.425 15.088 42.536 1.00 92.25 96 LEU A N 1
ATOM 782 C CA . LEU A 1 96 ? -16.512 16.069 42.438 1.00 92.25 96 LEU A CA 1
ATOM 783 C C . LEU A 1 96 ? -17.917 15.461 42.582 1.00 92.25 96 LEU A C 1
ATOM 785 O O . LEU A 1 96 ? -18.900 16.195 42.500 1.00 92.25 96 LEU A O 1
ATOM 789 N N . LYS A 1 97 ? -18.036 14.139 42.780 1.00 94.12 97 LYS A N 1
ATOM 790 C CA . LYS A 1 97 ? -19.320 13.410 42.819 1.00 94.12 97 LYS A CA 1
ATOM 791 C C . LYS A 1 97 ? -20.182 13.651 41.565 1.00 94.12 97 LYS A C 1
ATOM 793 O O . LYS A 1 97 ? -21.409 13.575 41.627 1.00 94.12 97 LYS A O 1
ATOM 798 N N . ILE A 1 98 ? -19.551 13.934 40.423 1.00 89.25 98 ILE A N 1
ATOM 799 C CA . ILE A 1 98 ? -20.241 14.082 39.137 1.00 89.25 98 ILE A CA 1
ATOM 800 C C . ILE A 1 98 ? -20.529 12.670 38.609 1.00 89.25 98 ILE A C 1
ATOM 802 O O . ILE A 1 98 ? -19.607 11.851 38.571 1.00 89.25 98 ILE A O 1
ATOM 806 N N . PRO A 1 99 ? -21.769 12.353 38.190 1.00 86.88 99 PRO A N 1
ATOM 807 C CA . PRO A 1 99 ? -22.070 11.059 37.593 1.00 86.88 99 PRO A CA 1
ATOM 808 C C . PRO A 1 99 ? -21.174 10.825 36.373 1.00 86.88 99 PRO A C 1
ATOM 810 O O . PRO A 1 99 ? -21.175 11.626 35.435 1.00 86.88 99 PRO A O 1
ATOM 813 N N . VAL A 1 100 ? -20.407 9.732 36.381 1.00 80.00 100 VAL A N 1
ATOM 814 C CA . VAL A 1 100 ? -19.602 9.333 35.221 1.00 80.00 100 VAL A CA 1
ATOM 815 C C . VAL A 1 100 ? -20.563 9.099 34.061 1.00 80.00 100 VAL A C 1
ATOM 817 O O . VAL A 1 100 ? -21.501 8.308 34.165 1.00 80.00 100 VAL A O 1
ATOM 820 N N . SER A 1 101 ? -20.362 9.822 32.961 1.00 73.25 101 SER A N 1
ATOM 821 C CA . SER A 1 101 ? -21.185 9.645 31.767 1.00 73.25 101 SER A CA 1
ATOM 822 C C . SER A 1 101 ? -21.006 8.216 31.260 1.00 73.25 101 SER A C 1
ATOM 824 O O . SER A 1 101 ? -19.909 7.821 30.869 1.00 73.25 101 SER A O 1
ATOM 826 N N . ALA A 1 102 ? -22.089 7.437 31.265 1.00 58.97 102 ALA A N 1
ATOM 827 C CA . ALA A 1 102 ? -22.087 6.012 30.929 1.00 58.97 102 ALA A CA 1
ATOM 828 C C . ALA A 1 102 ? -21.637 5.693 29.484 1.00 58.97 102 ALA A C 1
ATOM 830 O O . ALA A 1 102 ? -21.516 4.528 29.124 1.00 58.97 102 ALA A O 1
ATOM 831 N N . SER A 1 103 ? -21.361 6.699 28.647 1.00 54.84 103 SER A N 1
ATOM 832 C CA . SER A 1 103 ? -21.006 6.526 27.234 1.00 54.84 103 SER A CA 1
ATOM 833 C C . SER A 1 103 ? -19.553 6.109 26.963 1.00 54.84 103 SER A C 1
ATOM 835 O O . SER A 1 103 ? -19.212 5.914 25.802 1.00 54.84 103 SER A O 1
ATOM 837 N N . PHE A 1 104 ? -18.689 5.994 27.980 1.00 53.44 104 PHE A N 1
ATOM 838 C CA . PHE A 1 104 ? -17.257 5.679 27.798 1.00 53.44 104 PHE A CA 1
ATOM 839 C C . PHE A 1 104 ? -16.784 4.376 28.452 1.00 53.44 104 PHE A C 1
ATOM 841 O O . PHE A 1 104 ? -15.592 4.067 28.413 1.00 53.44 104 PHE A O 1
ATOM 848 N N . VAL A 1 105 ? -17.688 3.587 29.032 1.00 50.09 105 VAL A N 1
ATOM 849 C CA . VAL A 1 105 ? -17.318 2.283 29.587 1.00 50.09 105 VAL A CA 1
ATOM 850 C C . VAL A 1 105 ? -17.128 1.307 28.428 1.00 50.09 105 VAL A C 1
ATOM 852 O O . VAL A 1 105 ? -18.086 0.812 27.844 1.00 50.09 105 VAL A O 1
ATOM 855 N N . ASN A 1 106 ? -15.870 1.060 28.070 1.00 48.53 106 ASN A N 1
ATOM 856 C CA . ASN A 1 106 ? -15.493 -0.038 27.188 1.00 48.53 106 ASN A CA 1
ATOM 857 C C . ASN A 1 106 ? -15.892 -1.345 27.898 1.00 48.53 106 ASN A C 1
ATOM 859 O O . ASN A 1 106 ? -15.251 -1.730 28.873 1.00 48.53 106 ASN A O 1
ATOM 863 N N . GLU A 1 107 ? -16.950 -2.017 27.436 1.00 54.94 107 GLU A N 1
ATOM 864 C CA . GLU A 1 107 ? -17.531 -3.233 28.046 1.00 54.94 107 GLU A CA 1
ATOM 865 C C . GLU A 1 107 ? -16.590 -4.461 28.068 1.00 54.94 107 GLU A C 1
ATOM 867 O O . GLU A 1 107 ? -16.999 -5.565 28.419 1.00 54.94 107 GLU A O 1
ATOM 872 N N . SER A 1 108 ? -15.324 -4.308 27.680 1.00 51.66 108 SER A N 1
ATOM 873 C CA . SER A 1 108 ? -14.407 -5.416 27.413 1.00 51.66 108 SER A CA 1
ATOM 874 C C . SER A 1 108 ? -13.311 -5.651 28.460 1.00 51.66 108 SER A C 1
ATOM 876 O O . SER A 1 108 ? -12.505 -6.554 28.248 1.00 51.66 108 SER A O 1
ATOM 878 N N . GLU A 1 109 ? -13.244 -4.906 29.571 1.00 49.69 109 GLU A N 1
ATOM 879 C CA . GLU A 1 109 ? -12.281 -5.207 30.650 1.00 49.69 109 GLU A CA 1
ATOM 880 C C . GLU A 1 109 ? -12.966 -5.850 31.879 1.00 49.69 109 GLU A C 1
ATOM 882 O O . GLU A 1 109 ? -14.002 -5.364 32.342 1.00 49.69 109 GLU A O 1
ATOM 887 N N . PRO A 1 110 ? -12.426 -6.969 32.406 1.00 51.66 110 PRO A N 1
ATOM 888 C CA . PRO A 1 110 ? -12.991 -7.668 33.549 1.00 51.66 110 PRO A CA 1
ATOM 889 C C . PRO A 1 110 ? -12.830 -6.837 34.827 1.00 51.66 110 PRO A C 1
ATOM 891 O O . PRO A 1 110 ? -11.747 -6.394 35.189 1.00 51.66 110 PRO A O 1
ATOM 894 N N . ASN A 1 111 ? -13.970 -6.660 35.482 1.00 44.66 111 ASN A N 1
ATOM 895 C CA . ASN A 1 111 ? -14.254 -5.888 36.684 1.00 44.66 111 ASN A CA 1
ATOM 896 C C . ASN A 1 111 ? -13.227 -6.078 37.827 1.00 44.66 111 ASN A C 1
ATOM 898 O O . ASN A 1 111 ? -13.315 -7.041 38.593 1.00 44.66 111 ASN A O 1
ATOM 902 N N . GLU A 1 112 ? -12.287 -5.140 37.981 1.00 46.09 112 GLU A N 1
ATOM 903 C CA . GLU A 1 112 ? -11.530 -4.967 39.224 1.00 46.09 112 GLU A CA 1
ATOM 904 C C . GLU A 1 112 ? -12.326 -4.062 40.179 1.00 46.09 112 GLU A C 1
ATOM 906 O O . GLU A 1 112 ? -12.621 -2.906 39.880 1.00 46.09 112 GLU A O 1
ATOM 911 N N . ASN A 1 113 ? -12.696 -4.619 41.335 1.00 49.19 113 ASN A N 1
ATOM 912 C CA . ASN A 1 113 ? -13.518 -3.980 42.365 1.00 49.19 113 ASN A CA 1
ATOM 913 C C . ASN A 1 113 ? -13.010 -2.571 42.749 1.00 49.19 113 ASN A C 1
ATOM 915 O O . ASN A 1 113 ? -11.906 -2.453 43.297 1.00 49.19 113 ASN A O 1
ATOM 919 N N . PRO A 1 114 ? -13.817 -1.507 42.570 1.00 50.53 114 PRO A N 1
ATOM 920 C CA . PRO A 1 114 ? -13.427 -0.163 42.973 1.00 50.53 114 PRO A CA 1
ATOM 921 C C . PRO A 1 114 ? -13.445 -0.040 44.503 1.00 50.53 114 PRO A C 1
ATOM 923 O O . PRO A 1 114 ? -14.434 -0.363 45.166 1.00 50.53 114 PRO A O 1
ATOM 926 N N . ARG A 1 115 ? -12.332 0.427 45.082 1.00 50.41 115 ARG A N 1
ATOM 927 C CA . ARG A 1 115 ? -12.234 0.709 46.522 1.00 50.41 115 ARG A CA 1
ATOM 928 C C . ARG A 1 115 ? -13.111 1.912 46.913 1.00 50.41 115 ARG A C 1
ATOM 930 O O . ARG A 1 115 ? -13.258 2.833 46.109 1.00 50.41 115 ARG A O 1
ATOM 937 N N . PRO A 1 116 ? -13.639 1.954 48.152 1.00 47.19 116 PRO A N 1
ATOM 938 C CA . PRO A 1 116 ? -14.461 3.065 48.621 1.00 47.19 116 PRO A CA 1
ATOM 939 C C . PRO A 1 116 ? -13.609 4.330 48.779 1.00 47.19 116 PRO A C 1
ATOM 941 O O . PRO A 1 116 ? -12.618 4.325 49.509 1.00 47.19 116 PRO A O 1
ATOM 944 N N . PHE A 1 117 ? -14.005 5.412 48.110 1.00 43.16 117 PHE A N 1
ATOM 945 C CA . PHE A 1 117 ? -13.385 6.725 48.268 1.00 43.16 117 PHE A CA 1
ATOM 946 C C . PHE A 1 117 ? -13.835 7.372 49.584 1.00 43.16 117 PHE A C 1
ATOM 948 O O . PHE A 1 117 ? -15.024 7.582 49.824 1.00 43.16 117 PHE A O 1
ATOM 955 N N . THR A 1 118 ? -12.868 7.691 50.439 1.00 45.56 118 THR A N 1
ATOM 956 C CA . THR A 1 118 ? -13.043 8.514 51.640 1.00 45.56 118 THR A CA 1
ATOM 957 C C . THR A 1 118 ? -13.268 9.976 51.247 1.00 45.56 118 THR A C 1
ATOM 959 O O . THR A 1 118 ? -12.560 10.494 50.386 1.00 45.56 118 THR A O 1
ATOM 962 N N . ASN A 1 119 ? -14.254 10.629 51.875 1.00 46.75 119 ASN A N 1
ATOM 963 C CA . ASN A 1 119 ? -14.632 12.026 51.627 1.00 46.75 119 ASN A CA 1
ATOM 964 C C . ASN A 1 119 ? -13.427 12.975 51.778 1.00 46.75 119 ASN A C 1
ATOM 966 O O . ASN A 1 119 ? -12.880 13.103 52.871 1.00 46.75 119 ASN A O 1
ATOM 970 N N . LEU A 1 120 ? -13.061 13.651 50.687 1.00 52.03 120 LEU A N 1
ATOM 971 C CA . LEU A 1 120 ? -12.182 14.818 50.681 1.00 52.03 120 LEU A CA 1
ATOM 972 C C . LEU A 1 120 ? -13.063 16.061 50.573 1.00 52.03 120 LEU A C 1
ATOM 974 O O . LEU A 1 120 ? -13.707 16.285 49.551 1.00 52.03 120 LEU A O 1
ATOM 978 N N . ASP A 1 121 ? -13.115 16.820 51.660 1.00 51.09 121 ASP A N 1
ATOM 979 C CA . ASP A 1 121 ? -13.731 18.139 51.730 1.00 51.09 121 ASP A CA 1
ATOM 980 C C . ASP A 1 121 ? -12.583 19.129 51.958 1.00 51.09 121 ASP A C 1
ATOM 982 O O . ASP A 1 121 ? -12.169 19.370 53.090 1.00 51.09 121 ASP A O 1
ATOM 986 N N . SER A 1 122 ? -11.950 19.587 50.873 1.00 63.25 122 SER A N 1
ATOM 987 C CA . SER A 1 122 ? -10.909 20.612 50.951 1.00 63.25 122 SER A CA 1
ATOM 988 C C . SER A 1 122 ? -10.970 21.541 49.746 1.00 63.25 122 SER A C 1
ATOM 990 O O . SER A 1 122 ? -10.758 21.150 48.598 1.00 63.25 122 SER A O 1
ATOM 992 N N . THR A 1 123 ? -11.236 22.812 50.025 1.00 70.38 123 THR A N 1
ATOM 993 C CA . THR A 1 123 ? -11.121 23.943 49.095 1.00 70.38 123 THR A CA 1
ATOM 994 C C . THR A 1 123 ? -9.741 24.048 48.434 1.00 70.38 123 THR A C 1
ATOM 996 O O . THR A 1 123 ? -9.624 24.628 47.350 1.00 70.38 123 THR A O 1
ATOM 999 N N . ASP A 1 124 ? -8.712 23.440 49.027 1.00 75.75 124 ASP A N 1
ATOM 1000 C CA . ASP A 1 124 ? -7.357 23.419 48.474 1.00 75.75 124 ASP A CA 1
ATOM 1001 C C . ASP A 1 124 ? -7.273 22.543 47.212 1.00 75.75 124 ASP A C 1
ATOM 1003 O O . ASP A 1 124 ? -6.588 22.901 46.250 1.00 75.75 124 ASP A O 1
ATOM 1007 N N . ASP A 1 125 ? -8.060 21.463 47.140 1.00 76.00 125 ASP A N 1
ATOM 1008 C CA . ASP A 1 125 ? -8.083 20.566 45.977 1.00 76.00 125 ASP A CA 1
ATOM 1009 C C . ASP A 1 125 ? -8.702 21.234 44.744 1.00 76.00 125 ASP A C 1
ATOM 1011 O O . ASP A 1 125 ? -8.282 20.984 43.612 1.00 76.00 125 ASP A O 1
ATOM 1015 N N . ILE A 1 126 ? -9.679 22.123 44.950 1.00 75.81 126 ILE A N 1
ATOM 1016 C CA . ILE A 1 126 ? -10.318 22.884 43.868 1.00 75.81 126 ILE A CA 1
ATOM 1017 C C . ILE A 1 126 ? -9.331 23.896 43.277 1.00 75.81 126 ILE A C 1
ATOM 1019 O O . ILE A 1 126 ? -9.302 24.100 42.061 1.00 75.81 126 ILE A O 1
ATOM 1023 N N . THR A 1 127 ? -8.509 24.516 44.122 1.00 80.31 127 THR A N 1
ATOM 1024 C CA . THR A 1 127 ? -7.517 25.507 43.686 1.00 80.31 127 THR A CA 1
ATOM 1025 C C . THR A 1 127 ? -6.393 24.833 42.895 1.00 80.31 127 THR A C 1
ATOM 1027 O O . THR A 1 127 ? -6.090 25.267 41.783 1.00 80.31 127 THR A O 1
ATOM 1030 N N . ALA A 1 128 ? -5.885 23.692 43.377 1.00 79.00 128 ALA A N 1
ATOM 1031 C CA . ALA A 1 128 ? -4.904 22.879 42.654 1.00 79.00 128 ALA A CA 1
ATOM 1032 C C . ALA A 1 128 ? -5.445 22.328 41.317 1.00 79.00 128 ALA A C 1
ATOM 1034 O O . ALA A 1 128 ? -4.695 22.148 40.353 1.00 79.00 128 ALA A O 1
ATOM 1035 N N . LEU A 1 129 ? -6.756 22.069 41.229 1.00 74.19 129 LEU A N 1
ATOM 1036 C CA . LEU A 1 129 ? -7.408 21.687 39.975 1.00 74.19 129 LEU A CA 1
ATOM 1037 C C . LEU A 1 129 ? -7.365 22.809 38.942 1.00 74.19 129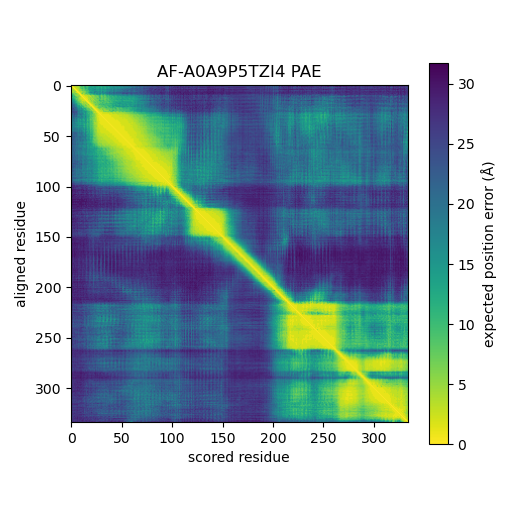 LEU A C 1
ATOM 1039 O O . LEU A 1 129 ? -7.058 22.561 37.778 1.00 74.19 129 LEU A O 1
ATOM 1043 N N . LYS A 1 130 ? -7.702 24.032 39.366 1.00 85.00 130 LYS A N 1
ATOM 1044 C CA . LYS A 1 130 ? -7.766 25.193 38.476 1.00 85.00 130 LYS A CA 1
ATOM 1045 C C . LYS A 1 130 ? -6.402 25.495 37.869 1.00 85.00 130 LYS A C 1
ATOM 1047 O O . LYS A 1 130 ? -6.338 25.687 36.661 1.00 85.00 130 LYS A O 1
ATOM 1052 N N . GLU A 1 131 ? -5.334 25.428 38.665 1.00 88.88 131 GLU A N 1
ATOM 1053 C CA . GLU A 1 131 ? -3.962 25.603 38.166 1.00 88.88 131 GLU A CA 1
ATOM 1054 C C . GLU A 1 131 ? -3.577 24.547 37.120 1.00 88.88 131 GLU A C 1
ATOM 1056 O O . GLU A 1 131 ? -2.986 24.869 36.085 1.00 88.88 131 GLU A O 1
ATOM 1061 N N . LYS A 1 132 ? -3.962 23.282 37.335 1.00 84.31 132 LYS A N 1
ATOM 1062 C CA . LYS A 1 132 ? -3.716 22.214 36.355 1.00 84.31 132 LYS A CA 1
ATOM 1063 C C . LYS A 1 132 ? -4.493 22.406 35.058 1.00 84.31 132 LYS A C 1
ATOM 1065 O O . LYS A 1 132 ? -3.948 22.131 33.993 1.00 84.31 132 LYS A O 1
ATOM 1070 N N . VAL A 1 133 ? -5.741 22.869 35.131 1.00 85.44 133 VAL A N 1
ATOM 1071 C CA . VAL A 1 133 ? -6.543 23.156 33.932 1.00 85.44 133 VAL A CA 1
ATOM 1072 C C . VAL A 1 133 ? -5.901 24.280 33.123 1.00 85.44 133 VAL A C 1
ATOM 1074 O O . VAL A 1 133 ? -5.691 24.102 31.927 1.00 85.44 133 VAL A O 1
ATOM 1077 N N . THR A 1 134 ? -5.489 25.376 33.766 1.00 87.62 134 THR A N 1
ATOM 1078 C CA . THR A 1 134 ? -4.801 26.477 33.073 1.00 87.62 134 THR A CA 1
ATOM 1079 C C . THR A 1 134 ? -3.480 26.038 32.437 1.00 87.62 134 THR A C 1
ATOM 1081 O O . THR A 1 134 ? -3.193 26.419 31.307 1.00 87.62 134 THR A O 1
ATOM 1084 N N . SER A 1 135 ? -2.709 25.173 33.107 1.00 90.94 135 SER A N 1
ATOM 1085 C CA . SER A 1 135 ? -1.464 24.623 32.551 1.00 90.94 135 SER A CA 1
ATOM 1086 C C . SER A 1 135 ? -1.711 23.752 31.310 1.00 90.94 135 SER A C 1
ATOM 1088 O O . SER A 1 135 ? -0.986 23.871 30.324 1.00 90.94 135 SER A O 1
ATOM 1090 N N . LEU A 1 136 ? -2.755 22.916 31.318 1.00 84.31 136 LEU A N 1
ATOM 1091 C CA . LEU A 1 136 ? -3.114 22.084 30.164 1.00 84.31 136 LEU A CA 1
ATOM 1092 C C . LEU A 1 136 ? -3.648 22.908 28.983 1.00 84.31 136 LEU A C 1
ATOM 1094 O O . LEU A 1 136 ? -3.402 22.556 27.829 1.00 84.31 136 LEU A O 1
ATOM 1098 N N . GLU A 1 137 ? -4.368 24.001 29.243 1.00 88.94 137 GLU A N 1
ATOM 1099 C CA . GLU A 1 137 ? -4.814 24.925 28.194 1.00 88.94 137 GLU A CA 1
ATOM 1100 C C . GLU A 1 137 ? -3.629 25.622 27.508 1.00 88.94 137 GLU A C 1
ATOM 1102 O O . GLU A 1 137 ? -3.630 25.780 26.283 1.00 88.94 137 GLU A O 1
ATOM 1107 N N . GLU A 1 138 ? -2.590 25.969 28.269 1.00 92.00 138 GLU A N 1
ATOM 1108 C CA . GLU A 1 138 ? -1.358 26.569 27.751 1.00 92.00 138 GLU A CA 1
ATOM 1109 C C . GLU A 1 138 ? -0.531 25.565 26.918 1.00 92.00 138 GLU A C 1
ATOM 1111 O O . GLU A 1 138 ? -0.083 25.881 25.807 1.00 92.00 138 GLU A O 1
ATOM 1116 N N . GLU A 1 139 ? -0.414 24.312 27.375 1.00 89.94 139 GLU A N 1
ATOM 1117 C CA . GLU A 1 139 ? 0.188 23.219 26.593 1.00 89.94 139 GLU A CA 1
ATOM 1118 C C . GLU A 1 139 ? -0.587 22.949 25.292 1.00 89.94 139 GLU A C 1
ATOM 1120 O O . GLU A 1 139 ? 0.000 22.782 24.221 1.00 89.94 139 GLU A O 1
ATOM 1125 N N . LEU A 1 140 ? -1.921 22.966 25.335 1.00 84.62 140 LEU A N 1
ATOM 1126 C CA . LEU A 1 140 ? -2.737 22.805 24.133 1.00 84.62 140 LEU A CA 1
ATOM 1127 C C . LEU A 1 140 ? -2.550 23.979 23.155 1.00 84.62 140 LEU A C 1
ATOM 1129 O O . LEU A 1 140 ? -2.554 23.778 21.937 1.00 84.62 140 LEU A O 1
ATOM 1133 N N . GLY A 1 141 ? -2.373 25.198 23.670 1.00 89.25 141 GLY A N 1
ATOM 1134 C CA . GLY A 1 141 ? -2.063 26.390 22.880 1.00 89.25 141 GLY A CA 1
ATOM 1135 C C . GLY A 1 141 ? -0.716 26.287 22.163 1.00 89.25 141 GLY A C 1
ATOM 1136 O O . GLY A 1 141 ? -0.643 26.515 20.953 1.00 89.25 141 GLY A O 1
ATOM 1137 N N . THR A 1 142 ? 0.335 25.870 22.871 1.00 88.38 142 THR A N 1
ATOM 1138 C CA . THR A 1 142 ? 1.669 25.661 22.279 1.00 88.38 142 THR A CA 1
ATOM 1139 C C . THR A 1 142 ? 1.671 24.545 21.236 1.00 88.38 142 THR A C 1
ATOM 1141 O O . THR A 1 142 ? 2.273 24.708 20.172 1.00 88.38 142 THR A O 1
ATOM 1144 N N . LEU A 1 143 ? 0.926 23.457 21.461 1.00 76.19 143 LEU A N 1
ATOM 1145 C CA . LEU A 1 143 ? 0.781 22.379 20.478 1.00 76.19 143 LEU A CA 1
ATOM 1146 C C . LEU A 1 143 ? 0.089 22.860 19.191 1.00 76.19 143 LEU A C 1
ATOM 1148 O O . LEU A 1 143 ? 0.528 22.541 18.084 1.00 76.19 143 LEU A O 1
ATOM 1152 N N . LYS A 1 144 ? -0.973 23.669 19.323 1.00 81.12 144 LYS A N 1
ATOM 1153 C CA . LYS A 1 144 ? -1.667 24.289 18.181 1.00 81.12 144 LYS A CA 1
ATOM 1154 C C . LYS A 1 144 ? -0.763 25.266 17.428 1.00 81.12 144 LYS A C 1
ATOM 1156 O O . LYS A 1 144 ? -0.782 25.271 16.199 1.00 81.12 144 LYS A O 1
ATOM 1161 N N . ALA A 1 145 ? 0.040 26.056 18.140 1.00 78.31 145 ALA A N 1
ATOM 1162 C CA . ALA A 1 145 ? 0.991 26.987 17.538 1.00 78.31 145 ALA A CA 1
ATOM 1163 C C . ALA A 1 145 ? 2.104 26.257 16.770 1.00 78.31 145 ALA A C 1
ATOM 1165 O O . ALA A 1 145 ? 2.410 26.631 15.642 1.00 78.31 145 ALA A O 1
ATOM 1166 N N . LEU A 1 146 ? 2.652 25.170 17.322 1.00 73.69 146 LEU A N 1
ATOM 1167 C CA . LEU A 1 146 ? 3.613 24.312 16.618 1.00 73.69 146 LEU A CA 1
ATOM 1168 C C . LEU A 1 146 ? 3.011 23.719 15.342 1.00 73.69 146 LEU A C 1
ATOM 1170 O O . LEU A 1 146 ? 3.635 23.770 14.285 1.00 73.69 146 LEU A O 1
ATOM 1174 N N . HIS A 1 147 ? 1.776 23.221 15.416 1.00 71.56 147 HIS A N 1
ATOM 1175 C CA . HIS A 1 147 ? 1.067 22.711 14.245 1.00 71.56 147 HIS A CA 1
ATOM 1176 C C . HIS A 1 147 ? 0.847 23.800 13.174 1.00 71.56 147 HIS A C 1
ATOM 1178 O O . HIS A 1 147 ? 1.020 23.548 11.981 1.00 71.56 147 HIS A O 1
ATOM 1184 N N . ALA A 1 148 ? 0.518 25.028 13.585 1.00 69.44 148 ALA A N 1
ATOM 1185 C CA . ALA A 1 148 ? 0.380 26.169 12.679 1.00 69.44 148 ALA A CA 1
ATOM 1186 C C . ALA A 1 148 ? 1.726 26.594 12.054 1.00 69.44 148 ALA A C 1
ATOM 1188 O O . ALA A 1 148 ? 1.798 26.844 10.855 1.00 69.44 148 ALA A O 1
ATOM 1189 N N . CYS A 1 149 ? 2.823 26.595 12.815 1.00 62.78 149 CYS A N 1
ATOM 1190 C CA . CYS A 1 149 ? 4.160 26.900 12.290 1.00 62.78 149 CYS A CA 1
ATOM 1191 C C . CYS A 1 149 ? 4.674 25.831 11.315 1.00 62.78 149 CYS A C 1
ATOM 1193 O O . CYS A 1 149 ? 5.401 26.147 10.378 1.00 62.78 149 CYS A O 1
ATOM 1195 N N . CYS A 1 150 ? 4.266 24.571 11.480 1.00 52.66 150 CYS A N 1
ATOM 1196 C CA . CYS A 1 150 ? 4.586 23.511 10.525 1.00 52.66 150 CYS A CA 1
ATOM 1197 C C . CYS A 1 150 ? 3.839 23.629 9.183 1.00 52.66 150 CYS A C 1
ATOM 1199 O O . CYS A 1 150 ? 4.149 22.867 8.270 1.00 52.66 150 CYS A O 1
ATOM 1201 N N . SER A 1 151 ? 2.877 24.550 9.042 1.00 45.50 151 SER A N 1
ATOM 1202 C CA . SER A 1 151 ? 2.032 24.674 7.843 1.00 45.50 151 SER A CA 1
ATOM 1203 C C . SER A 1 151 ? 2.297 25.916 6.981 1.00 45.50 151 SER A C 1
ATOM 1205 O O . SER A 1 151 ? 1.584 26.112 5.999 1.00 45.50 151 SER A O 1
ATOM 1207 N N . TYR A 1 152 ? 3.330 26.724 7.261 1.00 44.88 152 TYR A N 1
ATOM 1208 C CA . TYR A 1 152 ? 3.614 27.905 6.436 1.00 44.88 152 TYR A CA 1
ATOM 1209 C C . TYR A 1 152 ? 5.105 28.279 6.383 1.00 44.88 152 TYR A C 1
ATOM 1211 O O . TYR A 1 152 ? 5.650 28.873 7.310 1.00 44.88 152 TYR A O 1
ATOM 1219 N N . THR A 1 153 ? 5.755 28.003 5.253 1.00 42.72 153 THR A N 1
ATOM 1220 C CA . THR A 1 153 ? 6.936 28.753 4.797 1.00 42.72 153 THR A CA 1
ATOM 1221 C C . THR A 1 153 ? 6.511 29.588 3.592 1.00 42.72 153 THR A C 1
ATOM 1223 O O . THR A 1 153 ? 6.176 28.998 2.561 1.00 42.72 153 THR A O 1
ATOM 1226 N N . PRO A 1 154 ? 6.487 30.929 3.691 1.00 46.19 154 PRO A N 1
ATOM 1227 C CA . PRO A 1 154 ? 6.271 31.788 2.535 1.00 46.19 154 PRO A CA 1
ATOM 1228 C C . PRO A 1 154 ? 7.386 31.542 1.517 1.00 46.19 154 PRO A C 1
ATOM 1230 O O . PRO A 1 154 ? 8.564 31.556 1.882 1.00 46.19 154 PRO A O 1
ATOM 1233 N N . LEU A 1 155 ? 7.010 31.299 0.258 1.00 45.25 155 LEU A N 1
ATOM 1234 C CA . LEU A 1 155 ? 7.946 31.318 -0.860 1.00 45.25 155 LEU A CA 1
ATOM 1235 C C . LEU A 1 155 ? 8.641 32.685 -0.874 1.00 45.25 155 LEU A C 1
ATOM 1237 O O . LEU A 1 155 ? 7.979 33.721 -0.890 1.00 45.25 155 LEU A O 1
ATOM 1241 N N . ILE A 1 156 ? 9.970 32.674 -0.841 1.00 46.47 156 ILE A N 1
ATOM 1242 C CA . ILE A 1 156 ? 10.772 33.837 -1.202 1.00 46.47 156 ILE A CA 1
ATOM 1243 C C . ILE A 1 156 ? 10.650 33.946 -2.722 1.00 46.47 156 ILE A C 1
ATOM 1245 O O . ILE A 1 156 ? 11.134 33.070 -3.436 1.00 46.47 156 ILE A O 1
ATOM 1249 N N . ASP A 1 157 ? 9.947 34.974 -3.193 1.00 47.75 157 ASP A N 1
ATOM 1250 C CA . ASP A 1 157 ? 9.915 35.335 -4.607 1.00 47.75 157 ASP A CA 1
ATOM 1251 C C . ASP A 1 157 ? 11.332 35.736 -5.042 1.00 47.75 157 ASP A C 1
ATOM 1253 O O . ASP A 1 157 ? 11.901 36.707 -4.532 1.00 47.75 157 ASP A O 1
ATOM 1257 N N . ASP A 1 158 ? 11.912 34.970 -5.966 1.00 40.81 158 ASP A N 1
ATOM 1258 C CA . ASP A 1 158 ? 13.170 35.326 -6.620 1.00 40.81 158 ASP A CA 1
ATOM 1259 C C . ASP A 1 158 ? 12.952 36.555 -7.526 1.00 40.81 158 ASP A C 1
ATOM 1261 O O . ASP A 1 158 ? 11.951 36.631 -8.250 1.00 40.81 158 ASP A O 1
ATOM 1265 N N . PRO A 1 159 ? 13.866 37.542 -7.511 1.00 50.25 159 PRO A N 1
ATOM 1266 C CA . PRO A 1 159 ? 13.695 38.777 -8.255 1.00 50.25 159 PRO A CA 1
ATOM 1267 C C . PRO A 1 159 ? 13.871 38.565 -9.763 1.00 50.25 159 PRO A C 1
ATOM 1269 O O . PRO A 1 159 ? 14.804 37.918 -10.234 1.00 50.25 159 PRO A O 1
ATOM 1272 N N . ALA A 1 160 ? 12.955 39.192 -10.498 1.00 44.88 160 ALA A N 1
ATOM 1273 C CA . ALA A 1 160 ? 12.856 39.271 -11.947 1.00 44.88 160 ALA A CA 1
ATOM 1274 C C . ALA A 1 160 ? 14.204 39.370 -12.687 1.00 44.88 160 ALA A C 1
ATOM 1276 O O . ALA A 1 160 ? 14.937 40.354 -12.558 1.00 44.88 160 ALA A O 1
ATOM 1277 N N . VAL A 1 161 ? 14.459 38.391 -13.557 1.00 43.53 161 VAL A N 1
ATOM 1278 C CA . VAL A 1 161 ? 15.384 38.529 -14.685 1.00 43.53 161 VAL A CA 1
ATOM 1279 C C . VAL A 1 161 ? 14.642 39.290 -15.782 1.00 43.53 161 VAL A C 1
ATOM 1281 O O . VAL A 1 161 ? 13.651 38.817 -16.331 1.00 43.53 161 VAL A O 1
ATOM 1284 N N . THR A 1 162 ? 15.084 40.517 -16.037 1.00 41.81 162 THR A N 1
ATOM 1285 C CA . THR A 1 162 ? 14.617 41.369 -17.129 1.00 41.81 162 THR A CA 1
ATOM 1286 C C . THR A 1 162 ? 15.301 40.965 -18.431 1.00 41.81 162 THR A C 1
ATOM 1288 O O . THR A 1 162 ? 16.484 41.239 -18.632 1.00 41.81 162 THR A O 1
ATOM 1291 N N . ASP A 1 163 ? 14.539 40.356 -19.336 1.00 39.34 163 ASP A N 1
ATOM 1292 C CA . ASP A 1 163 ? 14.941 40.166 -20.727 1.00 39.34 163 ASP A CA 1
ATOM 1293 C C . ASP A 1 163 ? 14.863 41.504 -21.480 1.00 39.34 163 ASP A C 1
ATOM 1295 O O . ASP A 1 163 ? 13.828 42.173 -21.512 1.00 39.34 163 ASP A O 1
ATOM 1299 N N . LYS A 1 164 ? 15.988 41.915 -22.075 1.00 42.81 164 LYS A N 1
ATOM 1300 C CA . LYS A 1 164 ? 16.050 43.004 -23.055 1.00 42.81 164 LYS A CA 1
ATOM 1301 C C . LYS A 1 164 ? 15.792 42.426 -24.445 1.00 42.81 164 LYS A C 1
ATOM 1303 O O . LYS A 1 164 ? 16.622 41.688 -24.966 1.00 42.81 164 LYS A O 1
ATOM 1308 N N . GLU A 1 165 ? 14.665 42.816 -25.034 1.00 42.25 165 GLU A N 1
ATOM 1309 C CA . GLU A 1 165 ? 14.357 42.658 -26.456 1.00 42.25 165 GLU A CA 1
ATOM 1310 C C . GLU A 1 165 ? 15.349 43.449 -27.327 1.00 42.25 165 GLU A C 1
ATOM 1312 O O . GLU A 1 165 ? 15.541 44.654 -27.140 1.00 42.25 165 GLU A O 1
ATOM 1317 N N . GLU A 1 166 ? 15.945 42.779 -28.316 1.00 38.31 166 GLU A N 1
ATOM 1318 C CA . GLU A 1 166 ? 16.605 43.422 -29.451 1.00 38.31 166 GLU A CA 1
ATOM 1319 C C . GLU A 1 166 ? 15.586 43.667 -30.571 1.00 38.31 166 GLU A C 1
ATOM 1321 O O . GLU A 1 166 ? 14.930 42.760 -31.084 1.00 38.31 166 GLU A O 1
ATOM 1326 N N . SER A 1 167 ? 15.467 44.945 -30.924 1.00 44.22 167 SER A N 1
ATOM 1327 C CA . SER A 1 167 ? 14.588 45.507 -31.941 1.00 44.22 167 SER A CA 1
ATOM 1328 C C . SER A 1 167 ? 15.106 45.240 -33.355 1.00 44.22 167 SER A C 1
ATOM 1330 O O . SER A 1 167 ? 16.240 45.566 -33.697 1.00 44.22 167 SER A O 1
ATOM 1332 N N . SER A 1 168 ? 14.211 44.772 -34.219 1.00 46.38 168 SER A N 1
ATOM 1333 C CA . SER A 1 168 ? 14.336 44.783 -35.677 1.00 46.38 168 SER A CA 1
ATOM 1334 C C . SER A 1 168 ? 14.224 46.201 -36.257 1.00 46.38 168 SER A C 1
ATOM 1336 O O . SER A 1 168 ? 13.253 46.883 -35.936 1.00 46.38 168 SER A O 1
ATOM 1338 N N . VAL A 1 169 ? 15.106 46.602 -37.185 1.00 41.84 169 VAL A N 1
ATOM 1339 C CA . VAL A 1 169 ? 14.804 47.576 -38.261 1.00 41.84 169 VAL A CA 1
ATOM 1340 C C . VAL A 1 169 ? 15.566 47.191 -39.540 1.00 41.84 169 VAL A C 1
ATOM 1342 O O . VAL A 1 169 ? 16.661 46.639 -39.495 1.00 41.84 169 VAL A O 1
ATOM 1345 N N . ALA A 1 170 ? 14.912 47.437 -40.673 1.00 41.50 170 ALA A N 1
ATOM 1346 C CA . ALA A 1 170 ? 15.142 46.903 -42.006 1.00 41.50 170 ALA A CA 1
ATOM 1347 C C . ALA A 1 170 ? 16.145 47.667 -42.903 1.00 41.50 170 ALA A C 1
ATOM 1349 O O . ALA A 1 170 ? 16.440 48.833 -42.671 1.00 41.50 170 ALA A O 1
ATOM 1350 N N . ALA A 1 171 ? 16.475 46.980 -44.011 1.00 39.91 171 ALA A N 1
ATOM 1351 C CA . ALA A 1 171 ? 16.794 47.453 -45.369 1.00 39.91 171 ALA A CA 1
ATOM 1352 C C . ALA A 1 171 ? 18.124 48.188 -45.642 1.00 39.91 171 ALA A C 1
ATOM 1354 O O . ALA A 1 171 ? 18.312 49.301 -45.183 1.00 39.91 171 ALA A O 1
ATOM 1355 N N . GLU A 1 172 ? 18.952 47.633 -46.546 1.00 33.72 172 GLU A N 1
ATOM 1356 C CA . GLU A 1 172 ? 19.254 48.265 -47.850 1.00 33.72 172 GLU A CA 1
ATOM 1357 C C . GLU A 1 172 ? 20.056 47.335 -48.788 1.00 33.72 172 GLU A C 1
ATOM 1359 O O . GLU A 1 172 ? 21.088 46.770 -48.435 1.00 33.72 172 GLU A O 1
ATOM 1364 N N . THR A 1 173 ? 19.566 47.194 -50.019 1.00 41.00 173 THR A N 1
ATOM 1365 C CA . THR A 1 173 ? 20.234 46.615 -51.196 1.00 41.00 173 THR A CA 1
ATOM 1366 C C . THR A 1 173 ? 21.320 47.547 -51.735 1.00 41.00 173 THR A C 1
ATOM 1368 O O . THR A 1 173 ? 21.031 48.725 -51.942 1.00 41.00 173 THR A O 1
ATOM 1371 N N . LYS A 1 174 ? 22.496 47.016 -52.112 1.00 38.12 174 LYS A N 1
ATOM 1372 C CA . LYS A 1 174 ? 23.300 47.528 -53.244 1.00 38.12 174 LYS A CA 1
ATOM 1373 C C . LYS A 1 174 ? 24.385 46.547 -53.705 1.00 38.12 174 LYS A C 1
ATOM 1375 O O . LYS A 1 174 ? 25.206 46.083 -52.922 1.00 38.12 174 LYS A O 1
ATOM 1380 N N . GLU A 1 175 ? 24.362 46.278 -55.008 1.00 42.94 175 GLU A N 1
ATOM 1381 C CA . GLU A 1 175 ? 25.422 45.658 -55.804 1.00 42.94 175 GLU A CA 1
ATOM 1382 C C . GLU A 1 175 ? 26.674 46.551 -55.869 1.00 42.94 175 GLU A C 1
ATOM 1384 O O . GLU A 1 175 ? 26.544 47.768 -56.000 1.00 42.94 175 GLU A O 1
ATOM 1389 N N . ALA A 1 176 ? 27.866 45.944 -55.903 1.00 37.06 176 ALA A N 1
ATOM 1390 C CA . ALA A 1 176 ? 28.964 46.344 -56.793 1.00 37.06 176 ALA A CA 1
ATOM 1391 C C . ALA A 1 176 ? 30.109 45.315 -56.768 1.00 37.06 176 ALA A C 1
ATOM 1393 O O . ALA A 1 176 ? 30.608 44.916 -55.719 1.00 37.06 176 ALA A O 1
ATOM 1394 N N . ASN A 1 177 ? 30.534 44.933 -57.970 1.00 40.94 177 ASN A N 1
ATOM 1395 C CA . ASN A 1 177 ? 31.722 44.149 -58.297 1.00 40.94 177 ASN A CA 1
ATOM 1396 C C . ASN A 1 177 ? 33.013 44.749 -57.712 1.00 40.94 177 ASN A C 1
ATOM 1398 O O . ASN A 1 177 ? 33.196 45.955 -57.846 1.00 40.94 177 ASN A O 1
ATOM 1402 N N . HIS A 1 178 ? 33.979 43.920 -57.291 1.00 36.16 178 HIS A N 1
ATOM 1403 C CA . HIS A 1 178 ? 35.375 44.076 -57.733 1.00 36.16 178 HIS A CA 1
ATOM 1404 C C . HIS A 1 178 ? 36.250 42.833 -57.508 1.00 36.16 178 HIS A C 1
ATOM 1406 O O . HIS A 1 178 ? 36.192 42.148 -56.493 1.00 36.16 178 HIS A O 1
ATOM 1412 N N . SER A 1 179 ? 37.051 42.598 -58.543 1.00 39.53 179 SER A N 1
ATOM 1413 C CA . SER A 1 179 ? 38.121 41.624 -58.737 1.00 39.53 179 SER A CA 1
ATOM 1414 C C . SER A 1 179 ? 39.316 41.865 -57.806 1.00 39.53 179 SER A C 1
ATOM 1416 O O . SER A 1 179 ? 39.662 43.015 -57.545 1.00 39.53 179 SER A O 1
ATOM 1418 N N . GLY A 1 180 ? 40.018 40.796 -57.416 1.00 34.25 180 GLY A N 1
ATOM 1419 C CA . GLY A 1 180 ? 41.337 40.888 -56.787 1.00 34.25 180 GLY A CA 1
ATOM 1420 C C . GLY A 1 180 ? 41.944 39.531 -56.430 1.00 34.25 180 GLY A C 1
ATOM 1421 O O . GLY A 1 180 ? 41.665 38.981 -55.371 1.00 34.25 180 GLY A O 1
ATOM 1422 N N . GLU A 1 181 ? 42.787 39.003 -57.319 1.00 34.69 181 GLU A N 1
ATOM 1423 C CA . GLU A 1 181 ? 43.713 37.891 -57.070 1.00 34.69 181 GLU A CA 1
ATOM 1424 C C . GLU A 1 181 ? 44.702 38.197 -55.929 1.00 34.69 181 GLU A C 1
ATOM 1426 O O . GLU A 1 181 ? 45.290 39.274 -55.906 1.00 34.69 181 GLU A O 1
ATOM 1431 N N . SER A 1 182 ? 45.013 37.210 -55.078 1.00 36.28 182 SER A N 1
ATOM 1432 C CA . SER A 1 182 ? 46.352 36.583 -54.988 1.00 36.28 182 SER A CA 1
ATOM 1433 C C . SER A 1 182 ? 46.653 35.927 -53.633 1.00 36.28 182 SER A C 1
ATOM 1435 O O . SER A 1 182 ? 46.728 36.580 -52.603 1.00 36.28 182 SER A O 1
ATOM 1437 N N . ARG A 1 183 ? 46.995 34.635 -53.747 1.00 34.94 183 ARG A N 1
ATOM 1438 C CA . ARG A 1 183 ? 48.134 33.915 -53.139 1.00 34.94 183 ARG A CA 1
ATOM 1439 C C . ARG A 1 183 ? 48.264 33.744 -51.611 1.00 34.94 183 ARG A C 1
ATOM 1441 O O . ARG A 1 183 ? 48.534 34.675 -50.873 1.00 34.94 183 ARG A O 1
ATOM 1448 N N . LEU A 1 184 ? 48.380 32.446 -51.284 1.00 37.81 184 LEU A N 1
ATOM 1449 C CA . LEU A 1 184 ? 49.319 31.803 -50.348 1.00 37.81 184 LEU A CA 1
ATOM 1450 C C . LEU A 1 184 ? 49.153 32.108 -48.849 1.00 37.81 184 LEU A C 1
ATOM 1452 O O . LEU A 1 184 ? 49.659 33.104 -48.355 1.00 37.81 184 LEU A O 1
ATOM 1456 N N . SER A 1 185 ? 48.636 31.138 -48.089 1.00 37.09 185 SER A N 1
ATOM 1457 C CA . SER A 1 185 ? 49.513 30.254 -47.306 1.00 37.09 185 SER A CA 1
ATOM 1458 C C . SER A 1 185 ? 48.746 29.151 -46.579 1.00 37.09 185 SER A C 1
ATOM 1460 O O . SER A 1 185 ? 47.644 29.341 -46.076 1.00 37.09 185 SER A O 1
ATOM 1462 N N . ARG A 1 186 ? 49.394 27.984 -46.565 1.00 39.72 186 ARG A N 1
ATOM 1463 C CA . ARG A 1 186 ? 49.234 26.882 -45.612 1.00 39.72 186 ARG A CA 1
ATOM 1464 C C . ARG A 1 186 ? 49.125 27.415 -44.181 1.00 39.72 186 ARG A C 1
ATOM 1466 O O . ARG A 1 186 ? 49.966 28.212 -43.794 1.00 39.72 186 ARG A O 1
ATOM 1473 N N . ASP A 1 187 ? 48.165 26.896 -43.423 1.00 32.09 187 ASP A N 1
ATOM 1474 C CA . ASP A 1 187 ? 48.449 26.145 -42.196 1.00 32.09 187 ASP A CA 1
ATOM 1475 C C . ASP A 1 187 ? 47.174 25.444 -41.713 1.00 32.09 187 ASP A C 1
ATOM 1477 O O . ASP A 1 187 ? 46.224 26.052 -41.228 1.00 32.09 187 ASP A O 1
ATOM 1481 N N . ASN A 1 188 ? 47.161 24.121 -41.887 1.00 38.16 188 ASN A N 1
ATOM 1482 C CA . ASN A 1 188 ? 46.184 23.230 -41.279 1.00 38.16 188 ASN A CA 1
ATOM 1483 C C . ASN A 1 188 ? 46.660 22.922 -39.855 1.00 38.16 188 ASN A C 1
ATOM 1485 O O . ASN A 1 188 ? 47.565 22.110 -39.670 1.00 38.16 188 ASN A O 1
ATOM 1489 N N . SER A 1 189 ? 46.030 23.538 -38.858 1.00 35.62 189 SER A N 1
ATOM 1490 C CA . SER A 1 189 ? 45.962 23.006 -37.495 1.00 35.62 189 SER A CA 1
ATOM 1491 C C . SER A 1 189 ? 44.491 22.799 -37.140 1.00 35.62 189 SER A C 1
ATOM 1493 O O . SER A 1 189 ? 43.711 23.744 -37.267 1.00 35.62 189 SER A O 1
ATOM 1495 N N . PRO A 1 190 ? 44.074 21.591 -36.723 1.00 38.00 190 PRO A N 1
ATOM 1496 C CA . PRO A 1 190 ? 42.706 21.367 -36.293 1.00 38.00 190 PRO A CA 1
ATOM 1497 C C . PRO A 1 190 ? 42.509 22.049 -34.938 1.00 38.00 190 PRO A C 1
ATOM 1499 O O . PRO A 1 190 ? 43.039 21.611 -33.917 1.00 38.00 190 PRO A O 1
ATOM 1502 N N . ALA A 1 191 ? 41.753 23.145 -34.939 1.00 30.58 191 ALA A N 1
ATOM 1503 C CA . ALA A 1 191 ? 41.198 23.701 -33.720 1.00 30.58 191 ALA A CA 1
ATOM 1504 C C . ALA A 1 191 ? 40.255 22.652 -33.117 1.00 30.58 191 ALA A C 1
ATOM 1506 O O . ALA A 1 191 ? 39.239 22.287 -33.707 1.00 30.58 191 ALA A O 1
ATOM 1507 N N . VAL A 1 192 ? 40.647 22.143 -31.952 1.00 37.34 192 VAL A N 1
ATOM 1508 C CA . VAL A 1 192 ? 39.817 21.343 -31.057 1.00 37.34 192 VAL A CA 1
ATOM 1509 C C . VAL A 1 192 ? 38.540 22.133 -30.793 1.00 37.34 192 VAL A C 1
ATOM 1511 O O . VAL A 1 192 ? 38.565 23.164 -30.125 1.00 37.34 192 VAL A O 1
ATOM 1514 N N . VAL A 1 193 ? 37.432 21.667 -31.363 1.00 36.75 193 VAL A N 1
ATOM 1515 C CA . VAL A 1 193 ? 36.093 22.150 -31.032 1.00 36.75 193 VAL A CA 1
ATOM 1516 C C . VAL A 1 193 ? 35.857 21.799 -29.562 1.00 36.75 193 VAL A C 1
ATOM 1518 O O . VAL A 1 193 ? 35.906 20.613 -29.223 1.00 36.75 193 VAL A O 1
ATOM 1521 N N . PRO A 1 194 ? 35.623 22.769 -28.660 1.00 36.53 194 PRO A N 1
ATOM 1522 C CA . PRO A 1 194 ? 35.170 22.449 -27.322 1.00 36.53 194 PRO A CA 1
ATOM 1523 C C . PRO A 1 194 ? 33.767 21.876 -27.474 1.00 36.53 194 PRO A C 1
ATOM 1525 O O . PRO A 1 194 ? 32.827 22.587 -27.833 1.00 36.53 194 PRO A O 1
ATOM 1528 N N . GLY A 1 195 ? 33.644 20.568 -27.256 1.00 28.84 195 GLY A N 1
ATOM 1529 C CA . GLY A 1 195 ? 32.354 19.925 -27.103 1.00 28.84 195 GLY A CA 1
ATOM 1530 C C . GLY A 1 195 ? 31.564 20.684 -26.045 1.00 28.84 195 GLY A C 1
ATOM 1531 O O . GLY A 1 195 ? 32.018 20.841 -24.910 1.00 28.84 195 GLY A O 1
ATOM 1532 N N . LEU A 1 196 ? 30.392 21.178 -26.437 1.00 25.89 196 LEU A N 1
ATOM 1533 C CA . LEU A 1 196 ? 29.361 21.617 -25.514 1.00 25.89 196 LEU A CA 1
ATOM 1534 C C . LEU A 1 196 ? 28.931 20.378 -24.713 1.00 25.89 196 LEU A C 1
ATOM 1536 O O . LEU A 1 196 ? 27.986 19.677 -25.064 1.00 25.89 196 LEU A O 1
ATOM 1540 N N . THR A 1 197 ? 29.644 20.075 -23.632 1.00 27.28 197 THR A N 1
ATOM 1541 C CA . THR A 1 197 ? 29.095 19.273 -22.544 1.00 27.28 197 THR A CA 1
ATOM 1542 C C . THR A 1 197 ? 27.959 20.086 -21.950 1.00 27.28 197 THR A C 1
ATOM 1544 O O . THR A 1 197 ? 28.172 20.951 -21.098 1.00 27.28 197 THR A O 1
ATOM 1547 N N . VAL A 1 198 ? 26.739 19.821 -22.413 1.00 27.66 198 VAL A N 1
ATOM 1548 C CA . VAL A 1 198 ? 25.538 20.156 -21.658 1.00 27.66 198 VAL A CA 1
ATOM 1549 C C . VAL A 1 198 ? 25.560 19.241 -20.440 1.00 27.66 198 VAL A C 1
ATOM 1551 O O . VAL A 1 198 ? 25.019 18.139 -20.442 1.00 27.66 198 VAL A O 1
ATOM 1554 N N . ASN A 1 199 ? 26.261 19.683 -19.398 1.00 26.45 199 ASN A N 1
ATOM 1555 C CA . ASN A 1 199 ? 26.097 19.151 -18.059 1.00 26.45 199 ASN A CA 1
ATOM 1556 C C . ASN A 1 199 ? 24.668 19.485 -17.638 1.00 26.45 199 ASN A C 1
ATOM 1558 O O . ASN A 1 199 ? 24.408 20.521 -17.029 1.00 26.45 199 ASN A O 1
ATOM 1562 N N . VAL A 1 200 ? 23.725 18.605 -17.974 1.00 33.53 200 VAL A N 1
ATOM 1563 C CA . VAL A 1 200 ? 22.437 18.551 -17.295 1.00 33.53 200 VAL A CA 1
ATOM 1564 C C . VAL A 1 200 ? 22.736 18.015 -15.900 1.00 33.53 200 VAL A C 1
ATOM 1566 O O . VAL A 1 200 ? 22.607 16.828 -15.608 1.00 33.53 200 VAL A O 1
ATOM 1569 N N . ALA A 1 201 ? 23.211 18.911 -15.038 1.00 33.31 201 ALA A N 1
ATOM 1570 C CA . ALA A 1 201 ? 23.272 18.713 -13.606 1.00 33.31 201 ALA A CA 1
ATOM 1571 C C . ALA A 1 201 ? 21.831 18.670 -13.079 1.00 33.31 201 ALA A C 1
ATOM 1573 O O . ALA A 1 201 ? 21.365 19.581 -12.403 1.00 33.31 201 ALA A O 1
ATOM 1574 N N . LEU A 1 202 ? 21.112 17.587 -13.381 1.00 38.91 202 LEU A N 1
ATOM 1575 C CA . LEU A 1 202 ? 19.970 17.166 -12.583 1.00 38.91 202 LEU A CA 1
ATOM 1576 C C . LEU A 1 202 ? 20.551 16.588 -11.298 1.00 38.91 202 LEU A C 1
ATOM 1578 O O . LEU A 1 202 ? 20.693 15.378 -11.119 1.00 38.91 202 LEU A O 1
ATOM 1582 N N . GLY A 1 203 ? 20.977 17.514 -10.436 1.00 33.31 203 GLY A N 1
ATOM 1583 C CA . GLY A 1 203 ? 21.313 17.251 -9.056 1.00 33.31 203 GLY A CA 1
ATOM 1584 C C . GLY A 1 203 ? 20.154 16.487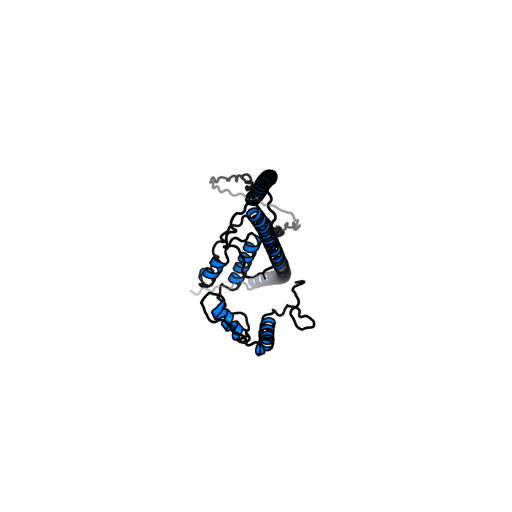 -8.446 1.00 33.31 203 GLY A C 1
ATOM 1585 O O . GLY A 1 203 ? 19.034 16.984 -8.349 1.00 33.31 203 GLY A O 1
ATOM 1586 N N . TRP A 1 204 ? 20.430 15.239 -8.097 1.00 42.19 204 TRP A N 1
ATOM 1587 C CA . TRP A 1 204 ? 19.495 14.374 -7.416 1.00 42.19 204 TRP A CA 1
ATOM 1588 C C . TRP A 1 204 ? 19.144 15.044 -6.107 1.00 42.19 204 TRP A C 1
ATOM 1590 O O . TRP A 1 204 ? 19.953 15.082 -5.178 1.00 42.19 204 TRP A O 1
ATOM 1600 N N . VAL A 1 205 ? 17.931 15.585 -6.053 1.00 37.62 205 VAL A N 1
ATOM 1601 C CA . VAL A 1 205 ? 17.291 15.976 -4.812 1.00 37.62 205 VAL A CA 1
ATOM 1602 C C . VAL A 1 205 ? 17.283 14.709 -3.971 1.00 37.62 205 VAL A C 1
ATOM 1604 O O . VAL A 1 205 ? 16.494 13.784 -4.171 1.00 37.62 205 VAL A O 1
ATOM 1607 N N . LYS A 1 206 ? 18.244 14.623 -3.047 1.00 39.25 206 LYS A N 1
ATOM 1608 C CA . LYS A 1 206 ? 18.128 13.831 -1.833 1.00 39.25 206 LYS A CA 1
ATOM 1609 C C . LYS A 1 206 ? 16.673 14.022 -1.421 1.00 39.25 206 LYS A C 1
ATOM 1611 O O . LYS A 1 206 ? 16.311 15.162 -1.148 1.00 39.25 206 LYS A O 1
ATOM 1616 N N . LEU A 1 207 ? 15.843 12.967 -1.469 1.00 45.38 207 LEU A N 1
ATOM 1617 C CA . LEU A 1 207 ? 14.530 12.935 -0.804 1.00 45.38 207 LEU A CA 1
ATOM 1618 C C . LEU A 1 207 ? 14.788 13.128 0.699 1.00 45.38 207 LEU A C 1
ATOM 1620 O O . LEU A 1 207 ? 14.692 12.204 1.497 1.00 45.38 207 LEU A O 1
ATOM 1624 N N . LEU A 1 208 ? 15.273 14.309 1.060 1.00 40.59 208 LEU A N 1
ATOM 1625 C CA . LEU A 1 208 ? 14.940 14.983 2.275 1.00 40.59 208 LEU A CA 1
ATOM 1626 C C . LEU A 1 208 ? 13.418 14.957 2.250 1.00 40.59 208 LEU A C 1
ATOM 1628 O O . LEU A 1 208 ? 12.807 15.281 1.228 1.00 40.59 208 LEU A O 1
ATOM 1632 N N . LEU A 1 209 ? 12.827 14.504 3.345 1.00 48.72 209 LEU A N 1
ATOM 1633 C CA . LEU A 1 209 ? 11.447 14.798 3.694 1.00 48.72 209 LEU A CA 1
ATOM 1634 C C . LEU A 1 209 ? 11.327 16.325 3.820 1.00 48.72 209 LEU A C 1
ATOM 1636 O O . LEU A 1 209 ? 11.165 16.860 4.910 1.00 48.72 209 LEU A O 1
ATOM 1640 N N . ILE A 1 210 ? 11.521 17.048 2.717 1.00 42.22 210 ILE A N 1
ATOM 1641 C CA . ILE A 1 210 ? 11.107 18.426 2.599 1.00 42.22 210 ILE A CA 1
ATOM 1642 C C . ILE A 1 210 ? 9.604 18.294 2.745 1.00 42.22 210 ILE A C 1
ATOM 1644 O O . ILE A 1 210 ? 8.972 17.584 1.958 1.00 42.22 210 ILE A O 1
ATOM 1648 N N . SER A 1 211 ? 9.059 18.891 3.801 1.00 49.97 211 SER A N 1
ATOM 1649 C CA . SER A 1 211 ? 7.634 19.170 3.926 1.00 49.97 211 SER A CA 1
ATOM 1650 C C . SER A 1 211 ? 7.242 20.066 2.753 1.00 49.97 211 SER A C 1
ATOM 1652 O O . SER A 1 211 ? 7.107 21.275 2.892 1.00 49.97 211 SER A O 1
ATOM 1654 N N . GLY A 1 212 ? 7.182 19.488 1.556 1.00 50.22 212 GLY A N 1
ATOM 1655 C CA . GLY A 1 212 ? 6.691 20.152 0.373 1.00 50.22 212 GLY A CA 1
ATOM 1656 C C . GLY A 1 212 ? 5.206 20.424 0.575 1.00 50.22 212 GLY A C 1
ATOM 1657 O O . GLY A 1 212 ? 4.539 19.654 1.280 1.00 50.22 212 GLY A O 1
ATOM 1658 N N . PRO A 1 213 ? 4.684 21.512 -0.007 1.00 51.50 213 PRO A N 1
ATOM 1659 C CA . PRO A 1 213 ? 3.265 21.807 0.046 1.00 51.50 213 PRO A CA 1
ATOM 1660 C C . PRO A 1 213 ? 2.508 20.583 -0.466 1.00 51.50 213 PRO A C 1
ATOM 1662 O O . PRO A 1 213 ? 2.651 20.167 -1.615 1.00 51.50 213 PRO A O 1
ATOM 1665 N N . THR A 1 214 ? 1.745 19.969 0.434 1.00 58.69 214 THR A N 1
ATOM 1666 C CA . THR A 1 214 ? 0.854 18.864 0.111 1.00 58.69 214 THR A CA 1
ATOM 1667 C C . THR A 1 214 ? -0.265 19.465 -0.724 1.00 58.69 214 THR A C 1
ATOM 1669 O O . THR A 1 214 ? -1.239 19.984 -0.185 1.00 58.69 214 THR A O 1
ATOM 1672 N N . LEU A 1 215 ? -0.098 19.467 -2.052 1.00 65.06 215 LEU A N 1
ATOM 1673 C CA . LEU A 1 215 ? -1.172 19.743 -3.005 1.00 65.06 215 LEU A CA 1
ATOM 1674 C C . LEU A 1 215 ? -2.164 18.589 -2.914 1.00 65.06 215 LEU A C 1
ATOM 1676 O O . LEU A 1 215 ? -2.181 17.656 -3.710 1.00 65.06 215 LEU A O 1
ATOM 1680 N N . TYR A 1 216 ? -2.927 18.632 -1.836 1.00 75.44 216 TYR A N 1
ATOM 1681 C CA . TYR A 1 216 ? -3.967 17.699 -1.518 1.00 75.44 216 TYR A CA 1
ATOM 1682 C C . TYR A 1 216 ? -5.317 18.421 -1.681 1.00 75.44 216 TYR A C 1
ATOM 1684 O O . TYR A 1 216 ? -5.457 19.552 -1.204 1.00 75.44 216 TYR A O 1
ATOM 1692 N N . PRO A 1 217 ? -6.332 17.781 -2.288 1.00 86.31 217 PRO A N 1
ATOM 1693 C CA . PRO A 1 217 ? -6.300 16.435 -2.862 1.00 86.31 217 PRO A CA 1
ATOM 1694 C C . PRO A 1 217 ? -5.426 16.356 -4.115 1.00 86.31 217 PRO A C 1
ATOM 1696 O O . PRO A 1 217 ? -5.368 17.307 -4.894 1.00 86.31 217 PRO A O 1
ATOM 1699 N N . LEU A 1 218 ? -4.762 15.211 -4.310 1.00 90.81 218 LEU A N 1
ATOM 1700 C CA . LEU A 1 218 ? -3.998 14.976 -5.534 1.00 90.81 218 LEU A CA 1
ATOM 1701 C C . LEU A 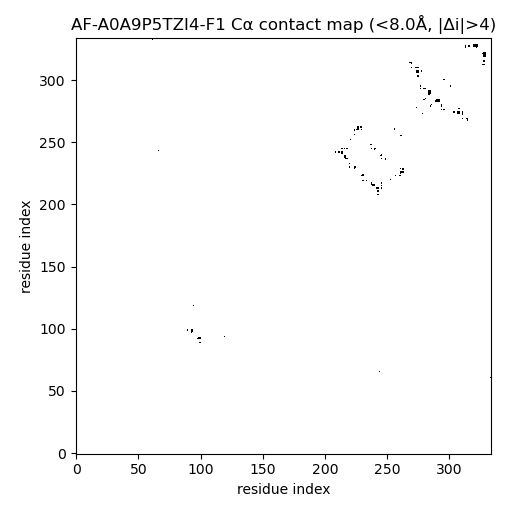1 218 ? -4.946 15.070 -6.741 1.00 90.81 218 LEU A C 1
ATOM 1703 O O . LEU A 1 218 ? -6.058 14.527 -6.671 1.00 90.81 218 LEU A O 1
ATOM 1707 N N . PRO A 1 219 ? -4.544 15.734 -7.839 1.00 94.69 219 PRO A N 1
ATOM 1708 C CA . PRO A 1 219 ? -5.365 15.801 -9.037 1.00 94.69 219 PRO A CA 1
ATOM 1709 C C . PRO A 1 219 ? -5.560 14.399 -9.620 1.00 94.69 219 PRO A C 1
ATOM 1711 O O . PRO A 1 219 ? -4.670 13.549 -9.554 1.00 94.69 219 PRO A O 1
ATOM 1714 N N . PHE A 1 220 ? -6.733 14.155 -10.207 1.00 95.25 220 PHE A N 1
ATOM 1715 C CA . PHE A 1 220 ? -7.002 12.876 -10.855 1.00 95.25 220 PHE A CA 1
ATOM 1716 C C . PHE A 1 220 ? -6.020 12.655 -12.025 1.00 95.25 220 PHE A C 1
ATOM 1718 O O . PHE A 1 220 ? -5.852 13.568 -12.842 1.00 95.25 220 PHE A O 1
ATOM 1725 N N . PRO A 1 221 ? -5.362 11.485 -12.137 1.00 94.81 221 PRO A N 1
ATOM 1726 C CA . PRO A 1 221 ? -4.319 11.276 -13.137 1.00 94.81 221 PRO A CA 1
ATOM 1727 C C . PRO A 1 221 ? -4.870 11.325 -14.564 1.00 94.81 221 PRO A C 1
ATOM 1729 O O . PRO A 1 221 ? -5.864 10.672 -14.891 1.00 94.81 221 PRO A O 1
ATOM 1732 N N . GLN A 1 222 ? -4.188 12.048 -15.454 1.00 94.25 222 GLN A N 1
ATOM 1733 C CA . GLN A 1 222 ? -4.556 12.074 -16.869 1.00 94.25 222 GLN A CA 1
ATOM 1734 C C . GLN A 1 222 ? -4.414 10.672 -17.483 1.00 94.25 222 GLN A C 1
ATOM 1736 O O . GLN A 1 222 ? -3.391 10.005 -17.334 1.00 94.25 222 GLN A O 1
ATOM 1741 N N . GLY A 1 223 ? -5.455 10.216 -18.183 1.00 91.75 223 GLY A N 1
ATOM 1742 C CA . GLY A 1 223 ? -5.491 8.896 -18.822 1.00 91.75 223 GLY A CA 1
ATOM 1743 C C . GLY A 1 223 ? -6.067 7.774 -17.954 1.00 91.75 223 GLY A C 1
ATOM 1744 O O . GLY A 1 223 ? -6.425 6.733 -18.503 1.00 91.75 223 GLY A O 1
ATOM 1745 N N . ALA A 1 224 ? -6.264 7.995 -16.648 1.00 91.38 224 ALA A N 1
ATOM 1746 C CA . ALA A 1 224 ? -6.913 7.022 -15.764 1.00 91.38 224 ALA A CA 1
ATOM 1747 C C . ALA A 1 224 ? -8.421 6.847 -16.045 1.00 91.38 224 ALA A C 1
ATOM 1749 O O . ALA A 1 224 ? -9.039 5.889 -15.585 1.00 91.38 224 ALA A O 1
ATOM 1750 N N . ASN A 1 225 ? -8.999 7.717 -16.878 1.00 88.25 225 ASN A N 1
ATOM 1751 C CA . ASN A 1 225 ? -10.401 7.714 -17.314 1.00 88.25 225 ASN A CA 1
ATOM 1752 C C . ASN A 1 225 ? -10.821 6.396 -17.996 1.00 88.25 225 ASN A C 1
ATOM 1754 O O . ASN A 1 225 ? -12.008 6.119 -18.138 1.00 88.25 225 ASN A O 1
ATOM 1758 N N . GLN A 1 226 ? -9.854 5.600 -18.461 1.00 84.38 226 GLN A N 1
ATOM 1759 C CA . GLN A 1 226 ? -10.104 4.314 -19.114 1.00 84.38 226 GLN A CA 1
ATOM 1760 C C . GLN A 1 226 ? -10.457 3.198 -18.111 1.00 84.38 226 GLN A C 1
ATOM 1762 O O . GLN A 1 226 ? -11.069 2.203 -18.495 1.00 84.38 226 GLN A O 1
ATOM 1767 N N . GLY A 1 227 ? -10.105 3.352 -16.827 1.00 80.38 227 GLY A N 1
ATOM 1768 C CA . GLY A 1 227 ? -10.363 2.370 -15.774 1.00 80.38 227 GLY A CA 1
ATOM 1769 C C . GLY A 1 227 ? -11.420 2.852 -14.783 1.00 80.38 227 GLY A C 1
ATOM 1770 O O . GLY A 1 227 ? -11.082 3.471 -13.781 1.00 80.38 227 GLY A O 1
ATOM 1771 N N . THR A 1 228 ? -12.692 2.499 -14.992 1.00 83.62 228 THR A N 1
ATOM 1772 C CA . THR A 1 228 ? -13.812 2.912 -14.110 1.00 83.62 228 THR A CA 1
ATOM 1773 C C . THR A 1 228 ? -13.646 2.491 -12.644 1.00 83.62 228 THR A C 1
ATOM 1775 O O . THR A 1 228 ? -14.202 3.113 -11.745 1.00 83.62 228 THR A O 1
ATOM 1778 N N . TRP A 1 229 ? -12.859 1.445 -12.377 1.00 86.19 229 TRP A N 1
ATOM 1779 C CA . TRP A 1 229 ? -12.528 1.006 -11.019 1.00 86.19 229 TRP A CA 1
ATOM 1780 C C . TRP A 1 229 ? -11.559 1.961 -10.304 1.00 86.19 229 TRP A C 1
ATOM 1782 O O . TRP A 1 229 ? -11.624 2.097 -9.080 1.00 86.19 229 TRP A O 1
ATOM 1792 N N . PHE A 1 230 ? -10.653 2.593 -11.058 1.00 91.06 230 PHE A N 1
ATOM 1793 C CA . PHE A 1 230 ? -9.561 3.383 -10.504 1.00 91.06 230 PHE A CA 1
ATOM 1794 C C . PHE A 1 230 ? -10.085 4.688 -9.919 1.00 91.06 230 PHE A C 1
ATOM 1796 O O . PHE A 1 230 ? -9.627 5.089 -8.862 1.00 91.06 230 PHE A O 1
ATOM 1803 N N . GLU A 1 231 ? -11.095 5.305 -10.533 1.00 92.69 231 GLU A N 1
ATOM 1804 C CA . GLU A 1 231 ? -11.732 6.520 -10.014 1.00 92.69 231 GLU A CA 1
ATOM 1805 C C . GLU A 1 231 ? -12.258 6.335 -8.586 1.00 92.69 231 GLU A C 1
ATOM 1807 O O . GLU A 1 231 ? -11.897 7.094 -7.687 1.00 92.69 231 GLU A O 1
ATOM 1812 N N . GLY A 1 232 ? -13.038 5.276 -8.345 1.00 85.75 232 GLY A N 1
ATOM 1813 C CA . GLY A 1 232 ? -13.566 4.982 -7.013 1.00 85.75 232 GLY A CA 1
ATOM 1814 C C . GLY A 1 232 ? -12.474 4.624 -6.002 1.00 85.75 232 GLY A C 1
ATOM 1815 O O . GLY A 1 232 ? -12.530 5.056 -4.851 1.00 85.75 232 GLY A O 1
ATOM 1816 N N . ALA A 1 233 ? -11.459 3.863 -6.424 1.00 89.56 233 ALA A N 1
ATOM 1817 C CA . ALA A 1 233 ? -10.328 3.516 -5.567 1.00 89.56 233 ALA A CA 1
ATOM 1818 C C . ALA A 1 233 ? -9.486 4.750 -5.215 1.00 89.56 233 ALA A C 1
ATOM 1820 O O . ALA A 1 233 ? -9.183 4.963 -4.044 1.00 89.56 233 ALA A O 1
ATOM 1821 N N . PHE A 1 234 ? -9.162 5.577 -6.208 1.00 94.12 234 PHE A N 1
ATOM 1822 C CA . PHE A 1 234 ? -8.401 6.808 -6.055 1.00 94.12 234 PHE A CA 1
ATOM 1823 C C . PHE A 1 234 ? -9.141 7.796 -5.163 1.00 94.12 234 PHE A C 1
ATOM 1825 O O . PHE A 1 234 ? -8.552 8.272 -4.207 1.00 94.12 234 PHE A O 1
ATOM 1832 N N . ALA A 1 235 ? -10.436 8.034 -5.379 1.00 92.62 235 ALA A N 1
ATOM 1833 C CA . ALA A 1 235 ? -11.233 8.890 -4.500 1.00 92.62 235 ALA A CA 1
ATOM 1834 C C . ALA A 1 235 ? -11.237 8.401 -3.039 1.00 92.62 235 ALA A C 1
ATOM 1836 O O . ALA A 1 235 ? -11.239 9.211 -2.117 1.00 92.62 235 ALA A O 1
ATOM 1837 N N . PHE A 1 236 ? -11.210 7.082 -2.822 1.00 88.44 236 PHE A N 1
ATOM 1838 C CA . PHE A 1 236 ? -11.164 6.494 -1.484 1.00 88.44 236 PHE A CA 1
ATOM 1839 C C . PHE A 1 236 ? -9.797 6.649 -0.798 1.00 88.44 236 PHE A C 1
ATOM 1841 O O . PHE A 1 236 ? -9.749 6.948 0.393 1.00 88.44 236 PHE A O 1
ATOM 1848 N N . VAL A 1 237 ? -8.689 6.429 -1.518 1.00 91.94 237 VAL A N 1
ATOM 1849 C CA . VAL A 1 237 ? -7.328 6.488 -0.942 1.00 91.94 237 VAL A CA 1
ATOM 1850 C C . VAL A 1 237 ? -6.683 7.867 -1.026 1.00 91.94 237 VAL A C 1
ATOM 1852 O O . VAL A 1 237 ? -5.718 8.135 -0.324 1.00 91.94 237 VAL A O 1
ATOM 1855 N N . ASN A 1 238 ? -7.185 8.763 -1.867 1.00 94.00 238 ASN A N 1
ATOM 1856 C CA . ASN A 1 238 ? -6.726 10.140 -1.941 1.00 94.00 238 ASN A CA 1
ATOM 1857 C C . ASN A 1 238 ? -7.311 10.884 -0.739 1.00 94.00 238 ASN A C 1
ATOM 1859 O O . ASN A 1 238 ? -8.251 11.647 -0.903 1.00 94.00 238 ASN A O 1
ATOM 1863 N N . ILE A 1 239 ? -6.778 10.627 0.462 1.00 90.88 239 ILE A N 1
ATOM 1864 C CA . ILE A 1 239 ? -7.050 11.299 1.747 1.00 90.88 239 ILE A CA 1
ATOM 1865 C C . ILE A 1 239 ? -5.770 11.941 2.301 1.00 90.88 239 ILE A C 1
ATOM 1867 O O . ILE A 1 239 ? -4.675 11.418 2.100 1.00 90.88 239 ILE A O 1
ATOM 1871 N N . ASN A 1 240 ? -5.878 13.081 2.993 1.00 87.19 240 ASN A N 1
ATOM 1872 C CA . ASN A 1 240 ? -4.696 13.759 3.528 1.00 87.19 240 ASN A CA 1
ATOM 1873 C C . ASN A 1 240 ? -4.233 13.101 4.831 1.00 87.19 240 ASN A C 1
ATOM 1875 O O . ASN A 1 240 ? -4.751 13.407 5.904 1.00 87.19 240 ASN A O 1
ATOM 1879 N N . LEU A 1 241 ? -3.240 12.217 4.736 1.00 82.19 241 LEU A N 1
ATOM 1880 C CA . LEU A 1 241 ? -2.539 11.644 5.893 1.00 82.19 241 LEU A CA 1
ATOM 1881 C C . LEU A 1 241 ? -1.081 12.131 5.982 1.00 82.19 241 LEU A C 1
ATOM 1883 O O . LEU A 1 241 ? -0.253 11.511 6.648 1.00 82.19 241 LEU A O 1
ATOM 1887 N N . GLY A 1 242 ? -0.759 13.237 5.304 1.00 83.69 242 GLY A N 1
ATOM 1888 C CA . GLY A 1 242 ? 0.571 13.841 5.275 1.00 83.69 242 GLY A CA 1
ATOM 1889 C C . GLY A 1 242 ? 1.436 13.457 4.068 1.00 83.69 242 GLY A C 1
ATOM 1890 O O . GLY A 1 242 ? 1.067 12.644 3.215 1.00 83.69 242 GLY A O 1
ATOM 1891 N N . GLY A 1 243 ? 2.618 14.076 3.998 1.00 80.69 243 GLY A N 1
ATOM 1892 C CA . GLY A 1 243 ? 3.558 13.958 2.874 1.00 80.69 243 GLY A CA 1
ATOM 1893 C C . GLY A 1 243 ? 3.967 12.517 2.539 1.00 80.69 243 GLY A C 1
ATOM 1894 O O . GLY A 1 243 ? 3.863 12.132 1.376 1.00 80.69 243 GLY A O 1
ATOM 1895 N N . PRO A 1 244 ? 4.349 11.678 3.525 1.00 80.75 244 PRO A N 1
ATOM 1896 C CA . PRO A 1 244 ? 4.704 10.289 3.259 1.00 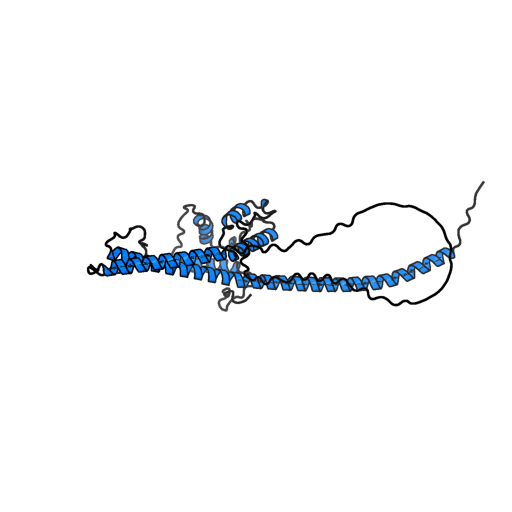80.75 244 PRO A CA 1
ATOM 1897 C C . PRO A 1 244 ? 3.587 9.478 2.589 1.00 80.75 244 PRO A C 1
ATOM 1899 O O . PRO A 1 244 ? 3.815 8.726 1.644 1.00 80.75 244 PRO A O 1
ATOM 1902 N N . TYR A 1 245 ? 2.355 9.654 3.061 1.00 83.94 245 TYR A N 1
ATOM 1903 C CA . TYR A 1 245 ? 1.208 8.982 2.471 1.00 83.94 245 TYR A CA 1
ATOM 1904 C C . TYR A 1 245 ? 0.913 9.502 1.062 1.00 83.94 245 TYR A C 1
ATOM 1906 O O . TYR A 1 245 ? 0.655 8.712 0.163 1.00 83.94 245 TYR A O 1
ATOM 1914 N N . THR A 1 246 ? 1.031 10.812 0.844 1.00 87.19 246 THR A N 1
ATOM 1915 C CA . THR A 1 246 ? 0.864 11.422 -0.485 1.00 87.19 246 THR A CA 1
ATOM 1916 C C . THR A 1 246 ? 1.843 10.813 -1.495 1.00 87.19 246 THR A C 1
ATOM 1918 O O . THR A 1 246 ? 1.419 10.365 -2.555 1.00 87.19 246 THR A O 1
ATOM 1921 N N . LEU A 1 247 ? 3.119 10.670 -1.116 1.00 83.19 247 LEU A N 1
ATOM 1922 C CA . LEU A 1 247 ? 4.146 10.025 -1.942 1.00 83.19 247 LEU A CA 1
ATOM 1923 C C . LEU A 1 247 ? 3.816 8.553 -2.245 1.00 83.19 247 LEU A C 1
ATOM 1925 O O . LEU A 1 247 ? 4.058 8.070 -3.350 1.00 83.19 247 LEU A O 1
ATOM 1929 N N . LEU A 1 248 ? 3.248 7.826 -1.277 1.00 86.12 248 LEU A N 1
ATOM 1930 C CA . LEU A 1 248 ? 2.780 6.456 -1.493 1.00 86.12 248 LEU A CA 1
ATOM 1931 C C . LEU A 1 248 ? 1.659 6.407 -2.544 1.00 86.12 248 LEU A C 1
ATOM 1933 O O . LEU A 1 248 ? 1.686 5.530 -3.409 1.00 86.12 248 LEU A O 1
ATOM 1937 N N . ILE A 1 249 ? 0.700 7.337 -2.486 1.00 92.19 249 ILE A N 1
ATOM 1938 C CA . ILE A 1 249 ? -0.386 7.428 -3.472 1.00 92.19 249 ILE A CA 1
ATOM 1939 C C . ILE A 1 249 ? 0.161 7.804 -4.851 1.00 92.19 249 ILE A C 1
ATOM 1941 O O . ILE A 1 249 ? -0.217 7.163 -5.827 1.00 92.19 249 ILE A O 1
ATOM 1945 N N . GLU A 1 250 ? 1.091 8.755 -4.951 1.00 91.12 250 GLU A N 1
ATOM 1946 C CA . GLU A 1 250 ? 1.774 9.085 -6.212 1.00 91.12 250 GLU A CA 1
ATOM 1947 C C . GLU A 1 250 ? 2.512 7.872 -6.796 1.00 91.12 250 GLU A C 1
ATOM 1949 O O . GLU A 1 250 ? 2.344 7.549 -7.970 1.00 91.12 250 GLU A O 1
ATOM 1954 N N . CYS A 1 251 ? 3.263 7.126 -5.978 1.00 86.62 251 CYS A N 1
ATOM 1955 C CA . CYS A 1 251 ? 3.927 5.898 -6.428 1.00 86.62 251 CYS A CA 1
ATOM 1956 C C . CYS A 1 251 ? 2.923 4.846 -6.919 1.00 86.62 251 CYS A C 1
ATOM 1958 O O . CYS A 1 251 ? 3.186 4.141 -7.896 1.00 86.62 251 CYS A O 1
ATOM 1960 N N . TRP A 1 252 ? 1.774 4.722 -6.250 1.00 91.38 252 TRP A N 1
ATOM 1961 C CA . TRP A 1 252 ? 0.709 3.822 -6.682 1.00 91.38 252 TRP A CA 1
ATOM 1962 C C . TRP A 1 252 ? 0.090 4.271 -8.013 1.00 91.38 252 TRP A C 1
ATOM 1964 O O . TRP A 1 252 ? -0.063 3.446 -8.910 1.00 91.38 252 TRP A O 1
ATOM 1974 N N . VAL A 1 253 ? -0.183 5.568 -8.186 1.00 92.88 253 VAL A N 1
ATOM 1975 C CA . VAL A 1 253 ? -0.655 6.159 -9.451 1.00 92.88 253 VAL A CA 1
ATOM 1976 C C . VAL A 1 253 ? 0.309 5.835 -10.593 1.00 92.88 253 VAL A C 1
ATOM 1978 O O . VAL A 1 253 ? -0.117 5.370 -11.647 1.00 92.88 253 VAL A O 1
ATOM 1981 N N . GLU A 1 254 ? 1.608 6.025 -10.375 1.00 90.62 254 GLU A N 1
ATOM 1982 C CA . GLU A 1 254 ? 2.650 5.741 -11.362 1.00 90.62 254 GLU A CA 1
ATOM 1983 C C . GLU A 1 254 ? 2.723 4.253 -11.725 1.00 90.62 254 GLU A C 1
ATOM 1985 O O . GLU A 1 254 ? 2.852 3.895 -12.898 1.00 90.62 254 GLU A O 1
ATOM 1990 N N . LEU A 1 255 ? 2.574 3.369 -10.736 1.00 86.38 255 LEU A N 1
ATOM 1991 C CA . LEU A 1 255 ? 2.505 1.927 -10.959 1.00 86.38 255 LEU A CA 1
ATOM 1992 C C . LEU A 1 255 ? 1.297 1.543 -11.826 1.00 86.38 255 LEU A C 1
ATOM 1994 O O . LEU A 1 255 ? 1.436 0.764 -12.770 1.00 86.38 255 LEU A O 1
ATOM 1998 N N . GLU A 1 256 ? 0.114 2.079 -11.527 1.00 90.38 256 GLU A N 1
ATOM 1999 C CA . GLU A 1 256 ? -1.097 1.797 -12.306 1.00 90.38 256 GLU A CA 1
ATOM 2000 C C . GLU A 1 256 ? -1.013 2.395 -13.717 1.00 90.38 256 GLU A C 1
ATOM 2002 O O . GLU A 1 256 ? -1.424 1.751 -14.685 1.00 90.38 256 GLU A O 1
ATOM 2007 N N . ARG A 1 257 ? -0.383 3.567 -13.868 1.00 91.88 257 ARG A N 1
ATOM 2008 C CA . ARG A 1 257 ? -0.075 4.184 -15.166 1.00 91.88 257 ARG A CA 1
ATOM 2009 C C . ARG A 1 257 ? 0.803 3.281 -16.030 1.00 91.88 257 ARG A C 1
ATOM 2011 O O . ARG A 1 257 ? 0.497 3.081 -17.205 1.00 91.88 257 ARG A O 1
ATOM 2018 N N . LEU A 1 258 ? 1.854 2.686 -15.456 1.00 85.94 258 LEU A N 1
ATOM 2019 C CA . LEU A 1 258 ? 2.712 1.705 -16.139 1.00 85.94 258 LEU A CA 1
ATOM 2020 C C . LEU A 1 258 ? 1.939 0.448 -16.568 1.00 85.94 258 LEU A C 1
ATOM 2022 O O . LEU A 1 258 ? 2.268 -0.170 -17.580 1.00 85.94 258 LEU A O 1
ATOM 2026 N N . HIS A 1 259 ? 0.888 0.092 -15.831 1.00 83.50 259 HIS A N 1
ATOM 2027 C CA . HIS A 1 259 ? -0.029 -0.998 -16.162 1.00 83.50 259 HIS A CA 1
ATOM 2028 C C . HIS A 1 259 ? -1.246 -0.556 -16.993 1.00 83.50 259 HIS A C 1
ATOM 2030 O O . HIS A 1 259 ? -2.202 -1.321 -17.131 1.00 83.50 259 HIS A O 1
ATOM 2036 N N . GLN A 1 260 ? -1.209 0.650 -17.573 1.00 90.44 260 GLN A N 1
ATOM 2037 C CA . GLN A 1 260 ? -2.262 1.204 -18.431 1.00 90.44 260 GLN A CA 1
ATOM 2038 C C . GLN A 1 260 ? -3.645 1.212 -17.764 1.00 90.44 260 GLN A C 1
ATOM 2040 O O . GLN A 1 260 ? -4.661 1.034 -18.437 1.00 90.44 260 GLN A O 1
ATOM 2045 N N . TRP A 1 261 ? -3.691 1.371 -16.437 1.00 88.44 261 TRP A N 1
ATOM 2046 C CA . TRP A 1 261 ? -4.926 1.403 -15.642 1.00 88.44 261 TRP A CA 1
ATOM 2047 C C . TRP A 1 261 ? -5.801 0.154 -15.799 1.00 88.44 261 TRP A C 1
ATOM 2049 O O . TRP A 1 261 ? -6.983 0.159 -15.427 1.00 88.44 261 TRP A O 1
ATOM 2059 N N . GLN A 1 262 ? -5.250 -0.923 -16.371 1.00 83.44 262 GLN A N 1
ATOM 2060 C CA . GLN A 1 262 ? -6.015 -2.122 -16.644 1.00 83.44 262 GLN A CA 1
ATOM 2061 C C . GLN A 1 262 ? -6.409 -2.750 -15.317 1.00 83.44 262 GLN A C 1
ATOM 2063 O O . GLN A 1 262 ? -5.572 -3.234 -14.553 1.00 83.44 262 GLN A O 1
ATOM 2068 N N . GLY A 1 263 ? -7.715 -2.721 -15.045 1.00 68.44 263 GLY A N 1
ATOM 2069 C CA . GLY A 1 263 ? -8.285 -3.338 -13.863 1.00 68.44 263 GLY A CA 1
ATOM 2070 C C . GLY A 1 263 ? -7.914 -4.804 -13.854 1.00 68.44 263 GLY A C 1
ATOM 2071 O O . GLY A 1 263 ? -8.384 -5.578 -14.687 1.00 68.44 263 GLY A O 1
ATOM 2072 N N . LYS A 1 264 ? -7.064 -5.189 -12.904 1.00 57.50 264 LYS A N 1
ATOM 2073 C CA . LYS A 1 264 ? -6.711 -6.581 -12.650 1.00 57.50 264 LYS A CA 1
ATOM 2074 C C . LYS A 1 264 ? -7.924 -7.301 -12.048 1.00 57.50 264 LYS A C 1
ATOM 2076 O O . LYS A 1 264 ? -7.924 -7.697 -10.887 1.00 57.50 264 LYS A O 1
ATOM 2081 N N . THR A 1 265 ? -8.974 -7.530 -12.842 1.00 53.97 265 THR A N 1
ATOM 2082 C CA . THR A 1 265 ? -9.887 -8.664 -12.601 1.00 53.97 265 THR A CA 1
ATOM 2083 C C . THR A 1 265 ? -9.110 -9.982 -12.637 1.00 53.97 265 THR A C 1
ATOM 2085 O O . THR A 1 265 ? -9.518 -10.958 -12.004 1.00 53.97 265 THR A O 1
ATOM 2088 N N . THR A 1 266 ? -7.921 -9.980 -13.247 1.00 55.19 266 THR A N 1
ATOM 2089 C CA . THR A 1 266 ? -6.794 -10.855 -12.917 1.00 55.19 266 THR A CA 1
ATOM 2090 C C . THR A 1 266 ? -6.259 -10.528 -11.519 1.00 55.19 266 THR A C 1
ATOM 2092 O O . THR A 1 266 ? -5.125 -10.088 -11.347 1.00 55.19 266 THR A O 1
ATOM 2095 N N . GLY A 1 267 ? -7.088 -10.711 -10.484 1.00 59.66 267 GLY A N 1
ATOM 2096 C CA . GLY A 1 267 ? -6.641 -10.594 -9.095 1.00 59.66 267 GLY A CA 1
ATOM 2097 C C . GLY A 1 267 ? -5.355 -11.395 -8.867 1.00 59.66 267 GLY A C 1
ATOM 2098 O O . GLY A 1 267 ? -5.047 -12.274 -9.670 1.00 59.66 267 GLY A O 1
ATOM 2099 N N . LEU A 1 268 ? -4.619 -11.084 -7.790 1.00 64.75 268 LEU A N 1
ATOM 2100 C CA . LEU A 1 268 ? -3.328 -11.704 -7.451 1.00 64.75 268 LEU A CA 1
ATOM 2101 C C . LEU A 1 268 ? -3.208 -13.143 -7.978 1.00 64.75 268 LEU A C 1
ATOM 2103 O O . LEU A 1 268 ? -4.084 -13.977 -7.704 1.00 64.75 268 LEU A O 1
ATOM 2107 N N . THR A 1 269 ? -2.148 -13.410 -8.745 1.00 65.56 269 THR A N 1
ATOM 2108 C CA . THR A 1 269 ? -1.844 -14.737 -9.288 1.00 65.56 269 THR A CA 1
ATOM 2109 C C . THR A 1 269 ? -2.055 -15.787 -8.195 1.00 65.56 269 THR A C 1
ATOM 2111 O O . THR A 1 269 ? -1.603 -15.627 -7.068 1.00 65.56 269 THR A O 1
ATOM 2114 N N . GLY A 1 270 ? -2.813 -16.847 -8.490 1.00 71.19 270 GLY A N 1
ATOM 2115 C CA . GLY A 1 270 ? -3.175 -17.849 -7.477 1.00 71.19 270 GLY A CA 1
ATOM 2116 C C . GLY A 1 270 ? -4.541 -17.647 -6.816 1.00 71.19 270 GLY A C 1
ATOM 2117 O O . GLY A 1 270 ? -4.796 -18.233 -5.766 1.00 71.19 270 GLY A O 1
ATOM 2118 N N . LYS A 1 271 ? -5.464 -16.897 -7.438 1.00 77.19 271 LYS A N 1
ATOM 2119 C CA . LYS A 1 271 ? -6.887 -16.883 -7.036 1.00 77.19 271 LYS A CA 1
ATOM 2120 C C . LYS A 1 271 ? -7.460 -18.301 -6.870 1.00 77.19 271 LYS A C 1
ATOM 2122 O O . LYS A 1 271 ? -8.184 -18.542 -5.914 1.00 77.19 271 LYS A O 1
ATOM 2127 N N . ASN A 1 272 ? -7.065 -19.239 -7.734 1.00 84.38 272 ASN A N 1
ATOM 2128 C CA . ASN A 1 272 ? -7.506 -20.641 -7.692 1.00 84.38 272 ASN A CA 1
ATOM 2129 C C . ASN A 1 272 ? -6.910 -21.447 -6.520 1.00 84.38 272 ASN A C 1
ATOM 2131 O O . ASN A 1 272 ? -7.413 -22.518 -6.204 1.00 84.38 272 ASN A O 1
ATOM 2135 N N . ILE A 1 273 ? -5.841 -20.950 -5.891 1.00 89.94 273 ILE A N 1
ATOM 2136 C CA . ILE A 1 273 ? -5.141 -21.598 -4.767 1.00 89.94 273 ILE A CA 1
ATOM 2137 C C . ILE A 1 273 ? -5.619 -21.008 -3.427 1.00 89.94 273 ILE A C 1
ATOM 2139 O O . ILE A 1 273 ? -5.397 -21.585 -2.364 1.00 89.94 273 ILE A O 1
ATOM 2143 N N . ARG A 1 274 ? -6.304 -19.856 -3.460 1.00 93.25 274 ARG A N 1
ATOM 2144 C CA . ARG A 1 274 ? -6.837 -19.202 -2.264 1.00 93.25 274 ARG A CA 1
ATOM 2145 C C . ARG A 1 274 ? -7.856 -20.117 -1.567 1.00 93.25 274 ARG A C 1
ATOM 2147 O O . ARG A 1 274 ? -8.773 -20.599 -2.232 1.00 93.25 274 ARG A O 1
ATOM 2154 N N . PRO A 1 275 ? -7.775 -20.294 -0.233 1.00 95.06 275 PRO A N 1
ATOM 2155 C CA . PRO A 1 275 ? -8.785 -21.036 0.516 1.00 95.06 275 PRO A CA 1
ATOM 2156 C C . PRO A 1 275 ? -10.194 -20.490 0.255 1.00 95.06 275 PRO A C 1
ATOM 2158 O O . PRO A 1 275 ? -10.407 -19.272 0.231 1.00 95.06 275 PRO A O 1
ATOM 2161 N N . ALA A 1 276 ? -11.162 -21.383 0.059 1.00 92.06 276 ALA A N 1
ATOM 2162 C CA . ALA A 1 276 ? -12.535 -21.007 -0.270 1.00 92.06 276 ALA A CA 1
ATOM 2163 C C . ALA A 1 276 ? -13.181 -20.185 0.855 1.00 92.06 276 ALA A C 1
ATOM 2165 O O . ALA A 1 276 ? -13.874 -19.206 0.590 1.00 92.06 276 ALA A O 1
ATOM 2166 N N . GLU A 1 277 ? -12.882 -20.522 2.109 1.00 91.75 277 GLU A N 1
ATOM 2167 C CA . GLU A 1 277 ? -13.349 -19.813 3.299 1.00 91.75 277 GLU A CA 1
ATOM 2168 C C . GLU A 1 277 ? -12.834 -18.367 3.312 1.00 91.75 277 GLU A C 1
ATOM 2170 O O . GLU A 1 277 ? -13.583 -17.435 3.600 1.00 91.75 277 GLU A O 1
ATOM 2175 N N . LEU A 1 278 ? -11.572 -18.160 2.921 1.00 89.88 278 LEU A N 1
ATOM 2176 C CA . LEU A 1 278 ? -10.976 -16.829 2.826 1.00 89.88 278 LEU A CA 1
ATOM 2177 C C . LEU A 1 278 ? -11.548 -16.028 1.649 1.00 89.88 278 LEU A C 1
ATOM 2179 O O . LEU A 1 278 ? -11.762 -14.824 1.767 1.00 89.88 278 LEU A O 1
ATOM 2183 N N . THR A 1 279 ? -11.818 -16.689 0.523 1.00 88.56 279 THR A N 1
ATOM 2184 C CA . THR A 1 279 ? -12.497 -16.075 -0.628 1.00 88.56 279 THR A CA 1
ATOM 2185 C C . THR A 1 279 ? -13.890 -15.606 -0.233 1.00 88.56 279 THR A C 1
ATOM 2187 O O . THR A 1 279 ? -14.203 -14.431 -0.402 1.00 88.56 279 THR A O 1
ATOM 2190 N N . SER A 1 280 ? -14.670 -16.482 0.408 1.00 87.81 280 SER A N 1
ATOM 2191 C CA . SER A 1 280 ? -15.980 -16.130 0.947 1.00 87.81 280 SER A CA 1
ATOM 2192 C C . SER A 1 280 ? -15.881 -14.941 1.897 1.00 87.81 280 SER A C 1
ATOM 2194 O O . SER A 1 280 ? -16.733 -14.068 1.832 1.00 87.81 280 SER A O 1
ATOM 2196 N N . TRP A 1 281 ? -14.850 -14.873 2.748 1.00 84.94 281 TRP A N 1
ATOM 2197 C CA . TRP A 1 281 ? -14.672 -13.770 3.700 1.00 84.94 281 TRP A CA 1
ATOM 2198 C C . TRP A 1 281 ? -14.388 -12.438 3.033 1.00 84.94 281 TRP A C 1
ATOM 2200 O O . TRP A 1 281 ? -14.955 -11.417 3.418 1.00 84.94 281 TRP A O 1
ATOM 2210 N N . ILE A 1 282 ? -13.535 -12.445 2.015 1.00 82.69 282 ILE A N 1
ATOM 2211 C CA . ILE A 1 282 ? -13.236 -11.249 1.234 1.00 82.69 282 ILE A CA 1
ATOM 2212 C C . ILE A 1 282 ? -14.495 -10.777 0.497 1.00 82.69 282 ILE A C 1
ATOM 2214 O O . ILE A 1 282 ? -14.823 -9.593 0.569 1.00 82.69 282 ILE A O 1
ATOM 2218 N N . ASP A 1 283 ? -15.218 -11.700 -0.137 1.00 81.31 283 ASP A N 1
ATOM 2219 C CA . ASP A 1 283 ? -16.387 -11.392 -0.964 1.00 81.31 283 ASP A CA 1
ATOM 2220 C C . ASP A 1 283 ? -17.609 -10.969 -0.128 1.00 81.31 283 ASP A C 1
ATOM 2222 O O . ASP A 1 283 ? -18.381 -10.105 -0.550 1.00 81.31 283 ASP A O 1
ATOM 2226 N N . SER A 1 284 ? -17.796 -11.548 1.067 1.00 80.06 284 SER A N 1
ATOM 2227 C CA . SER A 1 284 ? -18.960 -11.283 1.924 1.00 80.06 284 SER A CA 1
ATOM 2228 C C . SER A 1 284 ? -18.707 -10.268 3.039 1.00 80.06 284 SER A C 1
ATOM 2230 O O . SER A 1 284 ? -19.660 -9.634 3.486 1.00 80.06 284 SER A O 1
ATOM 2232 N N . GLY A 1 285 ? -17.463 -10.119 3.507 1.00 61.53 285 GLY A N 1
ATOM 2233 C CA . GLY A 1 285 ? -17.145 -9.436 4.764 1.00 61.53 285 GLY A CA 1
ATOM 2234 C C . GLY A 1 285 ? -16.456 -8.077 4.636 1.00 61.53 285 GLY A C 1
ATOM 2235 O O . GLY A 1 285 ? -16.650 -7.232 5.506 1.00 61.53 285 GLY A O 1
ATOM 2236 N N . ARG A 1 286 ? -15.678 -7.814 3.573 1.00 65.19 286 ARG A N 1
ATOM 2237 C CA . ARG A 1 286 ? -14.878 -6.571 3.490 1.00 65.19 286 ARG A CA 1
ATOM 2238 C C . ARG A 1 286 ? -15.692 -5.293 3.280 1.00 65.19 286 ARG A C 1
ATOM 2240 O O . ARG A 1 286 ? -15.245 -4.233 3.695 1.00 65.19 286 ARG A O 1
ATOM 2247 N N . TYR A 1 287 ? -16.866 -5.379 2.657 1.00 61.72 287 TYR A N 1
ATOM 2248 C CA . TYR A 1 287 ? -17.615 -4.199 2.200 1.00 61.72 287 TYR A CA 1
ATOM 2249 C C . TYR A 1 287 ? -18.967 -4.007 2.893 1.00 61.72 287 TYR A C 1
ATOM 2251 O O . TYR A 1 287 ? -19.897 -3.463 2.304 1.00 61.72 287 TYR A O 1
ATOM 2259 N N . GLY A 1 288 ? -19.115 -4.478 4.135 1.00 54.00 288 GLY A N 1
ATOM 2260 C CA . GLY A 1 288 ? -20.269 -4.134 4.978 1.00 54.00 288 GLY A CA 1
ATOM 2261 C C . GLY A 1 288 ? -21.632 -4.645 4.491 1.00 54.00 288 GLY A C 1
ATOM 2262 O O . GLY A 1 288 ? -22.650 -4.389 5.138 1.00 54.00 288 GLY A O 1
ATOM 2263 N N . LYS A 1 289 ? -21.692 -5.419 3.396 1.00 57.78 289 LYS A N 1
ATOM 2264 C CA . LYS A 1 289 ? -22.865 -6.250 3.117 1.00 57.78 289 LYS A CA 1
ATOM 2265 C C . LYS A 1 289 ? -23.001 -7.176 4.320 1.00 57.78 289 LYS A C 1
ATOM 2267 O O . LYS A 1 289 ? -22.038 -7.840 4.673 1.00 57.78 289 LYS A O 1
ATOM 2272 N N . ARG A 1 290 ? -24.163 -7.160 4.982 1.00 59.69 290 ARG A N 1
ATOM 2273 C CA . ARG A 1 290 ? -24.506 -7.902 6.217 1.00 59.69 290 ARG A CA 1
ATOM 2274 C C . ARG A 1 290 ? -24.473 -9.429 6.000 1.00 59.69 290 ARG A C 1
ATOM 2276 O O . ARG A 1 290 ? -25.473 -10.121 6.157 1.00 59.69 290 ARG A O 1
ATOM 2283 N N . GLY A 1 291 ? -23.350 -9.948 5.525 1.00 59.19 291 GLY A N 1
ATOM 2284 C CA . GLY A 1 291 ? -23.208 -11.241 4.890 1.00 59.19 291 GLY A CA 1
ATOM 2285 C C . GLY A 1 291 ? -22.449 -12.192 5.790 1.00 59.19 291 GLY A C 1
ATOM 2286 O O . GLY A 1 291 ? -21.234 -12.105 5.887 1.00 59.19 291 GLY A O 1
ATOM 2287 N N . LYS A 1 292 ? -23.213 -13.102 6.399 1.00 65.44 292 LYS A N 1
ATOM 2288 C CA . LYS A 1 292 ? -22.812 -14.424 6.906 1.00 65.44 292 LYS A CA 1
ATOM 2289 C C . LYS A 1 292 ? -21.477 -14.456 7.662 1.00 65.44 292 LYS A C 1
ATOM 2291 O O . LYS A 1 292 ? -20.402 -14.479 7.072 1.00 65.44 292 LYS A O 1
ATOM 2296 N N . LYS A 1 293 ? -21.567 -14.578 8.991 1.00 74.50 293 LYS A N 1
ATOM 2297 C CA . LYS A 1 293 ? -20.428 -14.936 9.844 1.00 74.50 293 LYS A CA 1
ATOM 2298 C C . LYS A 1 293 ? -19.782 -16.205 9.289 1.00 74.50 293 LYS A C 1
ATOM 2300 O O . LYS A 1 293 ? -20.441 -17.237 9.185 1.00 74.50 293 LYS A O 1
ATOM 2305 N N . ILE A 1 294 ? -18.511 -16.119 8.923 1.00 77.56 294 ILE A N 1
ATOM 2306 C CA . ILE A 1 294 ? -17.768 -17.287 8.462 1.00 77.56 294 ILE A CA 1
ATOM 2307 C C . ILE A 1 294 ? -17.371 -18.083 9.688 1.00 77.56 294 ILE A C 1
ATOM 2309 O O . ILE A 1 294 ? -16.671 -17.591 10.570 1.00 77.56 294 ILE A O 1
ATOM 2313 N N . VAL A 1 295 ? -17.894 -19.301 9.760 1.00 82.19 295 VAL A N 1
ATOM 2314 C CA . VAL A 1 295 ? -17.625 -20.230 10.848 1.00 82.19 295 VAL A CA 1
ATOM 2315 C C . VAL A 1 295 ? -16.611 -21.238 10.337 1.00 82.19 295 VAL A C 1
ATOM 2317 O O . VAL A 1 295 ? -16.936 -22.105 9.531 1.00 82.19 295 VAL A O 1
ATOM 2320 N N . ILE A 1 296 ? -15.373 -21.107 10.803 1.00 85.75 296 ILE A N 1
ATOM 2321 C CA . ILE A 1 296 ? -14.354 -22.139 10.635 1.00 85.75 296 ILE A CA 1
ATOM 2322 C C . ILE A 1 296 ? -14.511 -23.088 11.821 1.00 85.75 296 ILE A C 1
ATOM 2324 O O . ILE A 1 296 ? -14.406 -22.672 12.974 1.00 85.75 296 ILE A O 1
ATOM 2328 N N . ILE A 1 297 ? -14.815 -24.355 11.545 1.00 90.94 297 ILE A N 1
ATOM 2329 C CA . ILE A 1 297 ? -14.973 -25.378 12.584 1.00 90.94 297 ILE A CA 1
ATOM 2330 C C . ILE A 1 297 ? -13.630 -25.551 13.299 1.00 90.94 297 ILE A C 1
ATOM 2332 O O . ILE A 1 297 ? -12.598 -25.663 12.639 1.00 90.94 297 ILE A O 1
ATOM 2336 N N . SER A 1 298 ? -13.635 -25.617 14.636 1.00 92.19 298 SER A N 1
ATOM 2337 C CA . SER A 1 298 ? -12.403 -25.696 15.438 1.00 92.19 298 SER A CA 1
ATOM 2338 C C . SER A 1 298 ? -11.473 -26.836 15.008 1.00 92.19 298 SER A C 1
ATOM 2340 O O . SER A 1 298 ? -10.262 -26.653 14.952 1.00 92.19 298 SER A O 1
ATOM 2342 N N . ALA A 1 299 ? -12.036 -27.993 14.642 1.00 93.69 299 ALA A N 1
ATOM 2343 C CA . ALA A 1 299 ? -11.282 -29.151 14.157 1.00 93.69 299 ALA A CA 1
ATOM 2344 C C . ALA A 1 299 ? -10.547 -28.899 12.823 1.00 93.69 299 ALA A C 1
ATOM 2346 O O . ALA A 1 299 ? -9.599 -29.605 12.495 1.00 93.69 299 ALA A O 1
ATOM 2347 N N . CYS A 1 300 ? -10.962 -27.892 12.052 1.00 92.81 300 CYS A N 1
ATOM 2348 C CA . CYS A 1 300 ? -10.399 -27.556 10.746 1.00 92.81 300 CYS A CA 1
ATOM 2349 C C . CYS A 1 300 ? -9.416 -26.377 10.790 1.00 92.81 300 CYS A C 1
ATOM 2351 O O . CYS A 1 300 ? -8.844 -26.051 9.751 1.00 92.81 300 CYS A O 1
ATOM 2353 N N . ILE A 1 301 ? -9.204 -25.736 11.948 1.00 93.94 301 ILE A N 1
ATOM 2354 C CA . ILE A 1 301 ? -8.364 -24.529 12.065 1.00 93.94 301 ILE A CA 1
ATOM 2355 C C . ILE A 1 301 ? -6.941 -24.790 11.568 1.00 93.94 301 ILE A C 1
ATOM 2357 O O . ILE A 1 301 ? -6.422 -24.006 10.776 1.00 93.94 301 ILE A O 1
ATOM 2361 N N . THR A 1 302 ? -6.330 -25.907 11.969 1.00 94.50 302 THR A N 1
ATOM 2362 C CA . THR A 1 302 ? -4.963 -26.255 11.551 1.00 94.50 302 THR A CA 1
ATOM 2363 C C . THR A 1 302 ? -4.876 -26.439 10.037 1.00 94.50 302 THR A C 1
ATOM 2365 O O . THR A 1 302 ? -4.026 -25.839 9.386 1.00 94.50 302 THR A O 1
ATOM 2368 N N . ALA A 1 303 ? -5.809 -27.194 9.449 1.00 94.38 303 ALA A N 1
ATOM 2369 C CA . ALA A 1 303 ? -5.853 -27.420 8.004 1.00 94.38 303 ALA A CA 1
ATOM 2370 C C . ALA A 1 303 ? -6.121 -26.126 7.218 1.00 94.38 303 ALA A C 1
ATOM 2372 O O . ALA A 1 303 ? -5.558 -25.918 6.145 1.00 94.38 303 ALA A O 1
ATOM 2373 N N . PHE A 1 304 ? -6.969 -25.241 7.745 1.00 94.31 304 PHE A N 1
ATOM 2374 C CA . PHE A 1 304 ? -7.193 -23.922 7.164 1.00 94.31 304 PHE A CA 1
ATOM 2375 C C . PHE A 1 304 ? -5.918 -23.070 7.210 1.00 94.31 304 PHE A C 1
ATOM 2377 O O . PHE A 1 304 ? -5.553 -22.484 6.192 1.00 94.31 304 PHE A O 1
ATOM 2384 N N . GLY A 1 305 ? -5.211 -23.060 8.344 1.00 93.69 305 GLY A N 1
ATOM 2385 C CA . GLY A 1 305 ? -3.930 -22.373 8.505 1.00 93.69 305 GLY A CA 1
ATOM 2386 C C . GLY A 1 305 ? -2.904 -22.800 7.456 1.00 93.69 305 GLY A C 1
ATOM 2387 O O . GLY A 1 305 ? -2.337 -21.943 6.782 1.00 93.69 305 GLY A O 1
ATOM 2388 N N . GLU A 1 306 ? -2.748 -24.105 7.229 1.00 94.00 306 GLU A N 1
ATOM 2389 C CA . GLU A 1 306 ? -1.847 -24.642 6.199 1.00 94.00 306 GLU A CA 1
ATOM 2390 C C . GLU A 1 306 ? -2.237 -24.208 4.775 1.00 94.00 306 GLU A C 1
ATOM 2392 O O . GLU A 1 306 ? -1.380 -23.828 3.971 1.00 94.00 306 GLU A O 1
ATOM 2397 N N . LYS A 1 307 ? -3.538 -24.190 4.448 1.00 95.06 307 LYS A N 1
ATOM 2398 C CA . LYS A 1 307 ? -4.016 -23.728 3.131 1.00 95.06 307 LYS A CA 1
ATOM 2399 C C . LYS A 1 307 ? -3.785 -22.229 2.932 1.00 95.06 307 LYS A C 1
ATOM 2401 O O . LYS A 1 307 ? -3.349 -21.813 1.859 1.00 95.06 307 LYS A O 1
ATOM 2406 N N . VAL A 1 308 ? -4.069 -21.413 3.952 1.00 93.75 308 VAL A N 1
ATOM 2407 C CA . VAL A 1 308 ? -3.789 -19.966 3.932 1.00 93.75 308 VAL A CA 1
ATOM 2408 C C . VAL A 1 308 ? -2.297 -19.735 3.753 1.00 93.75 308 VAL A C 1
ATOM 2410 O O . VAL A 1 308 ? -1.905 -18.913 2.928 1.00 93.75 308 VAL A O 1
ATOM 2413 N N . TRP A 1 309 ? -1.473 -20.482 4.484 1.00 92.12 309 TRP A N 1
ATOM 2414 C CA . TRP A 1 309 ? -0.026 -20.376 4.403 1.00 92.12 309 TRP A CA 1
ATOM 2415 C C . TRP A 1 309 ? 0.499 -20.744 3.015 1.00 92.12 309 TRP A C 1
ATOM 2417 O O . TRP A 1 309 ? 1.257 -19.984 2.420 1.00 92.12 309 TRP A O 1
ATOM 2427 N N . THR A 1 310 ? 0.027 -21.853 2.446 1.00 92.62 310 THR A N 1
ATOM 2428 C CA . THR A 1 310 ? 0.361 -22.283 1.079 1.00 92.62 310 THR A CA 1
ATOM 2429 C C . THR A 1 310 ? 0.009 -21.210 0.049 1.00 92.62 310 THR A C 1
ATOM 2431 O O . THR A 1 310 ? 0.832 -20.857 -0.797 1.00 92.62 310 THR A O 1
ATOM 2434 N N . TRP A 1 311 ? -1.194 -20.635 0.144 1.00 93.38 311 TRP A N 1
ATOM 2435 C CA . TRP A 1 311 ? -1.607 -19.529 -0.717 1.00 93.38 311 TRP A CA 1
A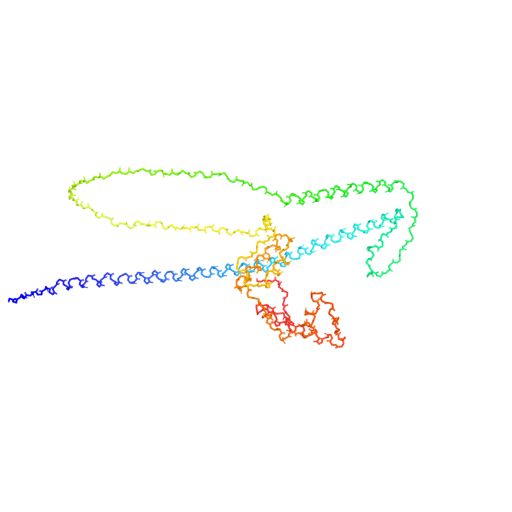TOM 2436 C C . TRP A 1 311 ? -0.723 -18.289 -0.524 1.00 93.38 311 TRP A C 1
ATOM 2438 O O . TRP A 1 311 ? -0.271 -17.701 -1.504 1.00 93.38 311 TRP A O 1
ATOM 2448 N N . TRP A 1 312 ? -0.413 -17.915 0.718 1.00 90.31 312 TRP A N 1
ATOM 2449 C CA . TRP A 1 312 ? 0.464 -16.784 1.024 1.00 90.31 312 TRP A CA 1
ATOM 2450 C C . TRP A 1 312 ? 1.879 -16.966 0.464 1.00 90.31 312 TRP A C 1
ATOM 2452 O O . TRP A 1 312 ? 2.451 -16.018 -0.073 1.00 90.31 312 TRP A O 1
ATOM 2462 N N . MET A 1 313 ? 2.424 -18.181 0.544 1.00 90.44 313 MET A N 1
ATOM 2463 C CA . MET A 1 313 ? 3.721 -18.546 -0.029 1.00 90.44 313 MET A CA 1
ATOM 2464 C C . MET A 1 313 ? 3.736 -18.423 -1.553 1.00 90.44 313 MET A C 1
ATOM 2466 O O . MET A 1 313 ? 4.729 -17.959 -2.106 1.00 90.44 313 MET A O 1
ATOM 2470 N N . TYR A 1 314 ? 2.640 -18.795 -2.219 1.00 88.94 314 TYR A N 1
ATOM 2471 C CA . TYR A 1 314 ? 2.491 -18.658 -3.671 1.00 88.94 314 TYR A CA 1
ATOM 2472 C C . TYR A 1 314 ? 2.470 -17.191 -4.125 1.00 88.94 314 TYR A C 1
ATOM 2474 O O . TYR A 1 314 ? 2.934 -16.866 -5.213 1.00 88.94 314 TYR A O 1
ATOM 2482 N N . LEU A 1 315 ? 1.953 -16.294 -3.282 1.00 85.88 315 LEU A N 1
ATOM 2483 C CA . LEU A 1 315 ? 1.932 -14.856 -3.554 1.00 85.88 315 LEU A CA 1
ATOM 2484 C C . LEU A 1 315 ? 3.289 -14.174 -3.388 1.00 85.88 315 LEU A C 1
ATOM 2486 O O . LEU A 1 315 ? 3.431 -13.012 -3.773 1.00 85.88 315 LEU A O 1
ATOM 2490 N N . GLN A 1 316 ? 4.268 -14.843 -2.777 1.00 88.38 316 GLN A N 1
ATOM 2491 C CA . GLN A 1 316 ? 5.563 -14.219 -2.564 1.00 88.38 316 GLN A CA 1
ATOM 2492 C C . GLN A 1 316 ? 6.313 -14.092 -3.889 1.00 88.38 316 GLN A C 1
ATOM 2494 O O . GLN A 1 316 ? 6.404 -15.065 -4.637 1.00 88.38 316 GLN A O 1
ATOM 2499 N N . PRO A 1 317 ? 6.891 -12.918 -4.175 1.00 82.75 317 PRO A N 1
ATOM 2500 C CA . PRO A 1 317 ? 7.702 -12.746 -5.364 1.00 82.75 317 PRO A CA 1
ATOM 2501 C C . PRO A 1 317 ? 8.968 -13.604 -5.279 1.00 82.75 317 PRO A C 1
ATOM 2503 O O . PRO A 1 317 ? 9.511 -13.822 -4.194 1.00 82.75 317 PRO A O 1
ATOM 2506 N N . GLU A 1 318 ? 9.469 -14.044 -6.434 1.00 85.44 318 GLU A N 1
ATOM 2507 C CA . GLU A 1 318 ? 10.619 -14.958 -6.531 1.00 85.44 318 GLU A CA 1
ATOM 2508 C C . GLU A 1 318 ? 11.884 -14.424 -5.847 1.00 85.44 318 GLU A C 1
ATOM 2510 O O . GLU A 1 318 ? 12.674 -15.196 -5.312 1.00 85.44 318 GLU A O 1
ATOM 2515 N N . TRP A 1 319 ? 12.058 -13.100 -5.802 1.00 83.56 319 TRP A N 1
ATOM 2516 C CA . TRP A 1 319 ? 13.211 -12.465 -5.161 1.00 83.56 319 TRP A CA 1
ATOM 2517 C C . TRP A 1 319 ? 13.204 -12.564 -3.628 1.00 83.56 319 TRP A C 1
ATOM 2519 O O . TRP A 1 319 ? 14.207 -12.245 -2.986 1.00 83.56 319 TRP A O 1
ATOM 2529 N N . ARG A 1 320 ? 12.093 -12.969 -2.998 1.00 85.31 320 ARG A N 1
ATOM 2530 C CA . ARG A 1 320 ? 11.993 -12.991 -1.537 1.00 85.31 320 ARG A CA 1
ATOM 2531 C C . ARG A 1 320 ? 12.695 -14.220 -0.964 1.00 85.31 320 ARG A C 1
ATOM 2533 O O . ARG A 1 320 ? 12.251 -15.352 -1.150 1.00 85.31 320 ARG A O 1
ATOM 2540 N N . LYS A 1 321 ? 13.769 -13.982 -0.201 1.00 89.06 321 LYS A N 1
ATOM 2541 C CA . LYS A 1 321 ? 14.512 -15.037 0.502 1.00 89.06 321 LYS A CA 1
ATOM 2542 C C . LYS A 1 321 ? 13.600 -15.780 1.480 1.00 89.06 321 LYS A C 1
ATOM 2544 O O . LYS A 1 321 ? 12.802 -15.168 2.194 1.00 89.06 321 LYS A O 1
ATOM 2549 N N . LYS A 1 322 ? 13.752 -17.101 1.523 1.00 92.25 322 LYS A N 1
ATOM 2550 C CA . LYS A 1 322 ? 13.058 -17.983 2.465 1.00 92.25 322 LYS A CA 1
ATOM 2551 C C . LYS A 1 322 ? 14.015 -18.385 3.587 1.00 92.25 322 LYS A C 1
ATOM 2553 O O . LYS A 1 322 ? 15.211 -18.540 3.349 1.00 92.25 322 LYS A O 1
ATOM 2558 N N . GLY A 1 323 ? 13.492 -18.493 4.801 1.00 90.81 323 GLY A N 1
ATOM 2559 C CA . GLY A 1 323 ? 14.205 -18.990 5.969 1.00 90.81 323 GLY A CA 1
ATOM 2560 C C . GLY A 1 323 ? 14.359 -20.508 5.937 1.00 90.81 323 GLY A C 1
ATOM 2561 O O . GLY A 1 323 ? 13.920 -21.182 5.004 1.00 90.81 323 GLY A O 1
ATOM 2562 N N . THR A 1 324 ? 14.970 -21.054 6.987 1.00 93.75 324 THR A N 1
ATOM 2563 C CA . THR A 1 324 ? 15.172 -22.503 7.169 1.00 93.75 324 THR A CA 1
ATOM 2564 C C . THR A 1 324 ? 13.863 -23.282 7.308 1.00 93.75 324 THR A C 1
ATOM 2566 O O . THR A 1 324 ? 13.812 -24.471 7.015 1.00 93.75 324 THR A O 1
ATOM 2569 N N . ASP A 1 325 ? 12.789 -22.608 7.704 1.00 90.56 325 ASP A N 1
ATOM 2570 C CA . ASP A 1 325 ? 11.424 -23.117 7.817 1.00 90.56 325 ASP A CA 1
ATOM 2571 C C . ASP A 1 325 ? 10.611 -22.961 6.515 1.00 90.56 325 ASP A C 1
ATOM 2573 O O . ASP A 1 325 ? 9.389 -23.114 6.517 1.00 90.56 325 ASP A O 1
ATOM 2577 N N . ASN A 1 326 ? 11.276 -22.627 5.400 1.00 87.88 326 ASN A N 1
ATOM 2578 C CA . ASN A 1 326 ? 10.674 -22.247 4.120 1.00 87.88 326 ASN A CA 1
ATOM 2579 C C . ASN A 1 326 ? 9.741 -21.032 4.190 1.00 87.88 326 ASN A C 1
ATOM 2581 O O . ASN A 1 326 ? 9.067 -20.730 3.202 1.00 87.88 326 ASN A O 1
ATOM 2585 N N . ARG A 1 327 ? 9.696 -20.305 5.311 1.00 87.94 327 ARG A N 1
ATOM 2586 C CA . ARG A 1 327 ? 8.864 -19.111 5.432 1.00 87.94 327 ARG A CA 1
ATOM 2587 C C . ARG A 1 327 ? 9.578 -17.918 4.817 1.00 87.94 327 ARG A C 1
ATOM 2589 O O . ARG A 1 327 ? 10.806 -17.869 4.819 1.00 87.94 327 ARG A O 1
ATOM 2596 N N . PRO A 1 328 ? 8.854 -16.940 4.258 1.00 87.19 328 PRO A N 1
ATOM 2597 C CA . PRO A 1 328 ? 9.486 -15.772 3.677 1.00 87.19 328 PRO A CA 1
ATOM 2598 C C . PRO A 1 328 ? 10.144 -15.012 4.821 1.00 87.19 328 PRO A C 1
ATOM 2600 O O . PRO A 1 328 ? 9.468 -14.693 5.803 1.00 87.19 328 PRO A O 1
ATOM 2603 N N . LEU A 1 329 ? 11.438 -14.722 4.708 1.00 86.31 329 LEU A N 1
ATOM 2604 C CA . LEU A 1 329 ? 12.108 -13.950 5.744 1.00 86.31 329 LEU A CA 1
ATOM 2605 C C . LEU A 1 329 ? 11.409 -12.590 5.892 1.00 86.31 329 LEU A C 1
ATOM 2607 O O . LEU A 1 329 ? 10.839 -12.061 4.913 1.00 86.31 329 LEU A O 1
ATOM 2611 N N . PRO A 1 330 ? 11.428 -12.013 7.109 1.00 78.19 330 PRO A N 1
ATOM 2612 C CA . PRO A 1 330 ? 11.151 -10.602 7.255 1.00 78.19 330 PRO A CA 1
ATOM 2613 C C . PRO A 1 330 ? 12.034 -9.875 6.255 1.00 78.19 330 PRO A C 1
ATOM 2615 O O . PRO A 1 330 ? 13.195 -10.231 6.039 1.00 78.19 330 PRO A O 1
ATOM 2618 N N . VAL A 1 331 ? 11.448 -8.893 5.600 1.00 72.38 331 VAL A N 1
ATOM 2619 C CA . VAL A 1 331 ? 12.224 -7.988 4.783 1.00 72.38 331 VAL A CA 1
ATOM 2620 C C . VAL A 1 331 ? 13.157 -7.248 5.737 1.00 72.38 331 VAL A C 1
ATOM 2622 O O . VAL A 1 331 ? 12.716 -6.354 6.449 1.00 72.38 331 VAL A O 1
ATOM 2625 N N . THR A 1 332 ? 14.409 -7.684 5.826 1.00 62.41 332 THR A N 1
ATOM 2626 C CA . THR A 1 332 ? 15.431 -7.026 6.651 1.00 62.41 332 THR A CA 1
ATOM 2627 C C . THR A 1 332 ? 16.408 -6.231 5.808 1.00 62.41 332 THR A C 1
ATOM 2629 O O . THR A 1 332 ? 16.975 -5.270 6.301 1.00 62.41 332 THR A O 1
ATOM 2632 N N . ASN A 1 333 ? 16.592 -6.620 4.548 1.00 45.50 333 ASN A N 1
ATOM 2633 C CA . ASN A 1 333 ? 17.420 -5.931 3.572 1.00 45.50 333 ASN A CA 1
ATOM 2634 C C . ASN A 1 333 ? 16.824 -6.185 2.191 1.00 45.50 333 ASN A C 1
ATOM 2636 O O . ASN A 1 333 ? 16.411 -7.319 1.908 1.00 45.50 333 ASN A O 1
ATOM 2640 N N . PHE A 1 334 ? 16.814 -5.155 1.354 1.00 46.72 334 PHE A N 1
ATOM 2641 C CA . PHE A 1 334 ? 16.514 -5.280 -0.062 1.00 46.72 334 PHE A CA 1
ATOM 2642 C C . PHE A 1 334 ? 17.734 -5.049 -0.934 1.00 46.72 334 PHE A C 1
ATOM 2644 O O . PHE A 1 334 ? 18.642 -4.320 -0.482 1.00 46.72 334 PHE A O 1
#

pLDDT: mean 71.54, std 20.84, range [25.89, 98.06]

Sequence (334 aa):
MKRSHSGPSTEEEKRYSKVQTGSRELNESESQRIIVELEKEVEVLQKQDKSRNDLMKLKIMNWVPEAITETHNKCDSAFRLLRKANLQLMEYQGKLKIPVSASFVNESEPNENPRPFTNLDSTDDITALKEKVTSLEEELGTLKALHACCSYTPLIDDPAVTDKEESSVAAETKEANHSGESRLSRDNSPAVVPGLTVNVALGWVKLLLISGPTLYPLPFPQGANQGTWFEGAFAFVNINLGGPYTLLIECWVELERLHQWQGKTTGLTGKNIRPAELTSWIDSGRYGKRGKKIVIISACITAFGEKVWTWWMYLQPEWRKKGTDNRPLPVTNF

Foldseek 3Di:
DDDDDDDDDPVVVVVVVVVVVVVPVVVVVVVVVVVVVVVVVVVVVVVVVVVVVVVVVQVVVVVVVVVVVVVVVVVVVVVVVVVVVVVVVVVVCVLVVNPDDPPPPPVPDPDDDDDDDDHDDDPVVVVVVVVVVVVVVVVVVVVVVVVVVLQDDDDDDDDDDDDDDDDDDDDDDDDDDDDDDDDDDDDDDDDDDPPPPPPPPPPPPPPPVPQDNPPPQDDDDPQLVVAPVVVVVSVVQSDPPGDVSSVVSVVVVVVCVVVSVPPCCVPQPCPVLQDPLVVQCVVAPPPPNPGDDRDDDPVCPVVNVVSNQVSVLVSDDPPFDADPVRHGDPCPGD

Secondary structure (DSSP, 8-state):
-----PPPPTTHHHHHHHHHHHHHHHHHHHHHHHHHHHHHHHHHHHHHHHHHHHHHHHHHHHHHHHHHHHHHHHHHHHHHHHHHHHHHHHHHHHHTTPPPPGGG--TTS--PPPPPPPP---HHHHHHHHHHHHHHHHHHHHHHHHHHHTT-----PPP-----PPPP------------------------------------------------SPPPPTTGGG-HHHHHHHHHH-----HHHHHHHHHHHHHHHHTTT---SS-STTGGGS-HHHHHHHHHHTT----------GGGHHHHHHHHHHHHHHTS-TTS-B-TTSPBPP----

Nearest PDB structures (foldseek):
  8iyj-assembly1_A5  TM=3.007E-01  e=6.664E+00  Mus musculus

Solvent-accessible surface area (backbone atoms only — not comparable to full-atom values): 21704 Å² total; per-residue (Å²): 138,86,84,83,81,81,79,82,69,78,62,59,61,55,56,58,57,60,56,57,59,64,63,52,59,61,51,50,59,53,50,52,51,54,51,56,50,51,54,51,50,53,53,52,52,52,53,49,53,48,54,52,51,53,51,50,52,40,50,52,66,56,48,53,61,51,55,51,50,53,51,50,53,51,51,52,49,52,51,51,52,51,52,51,52,51,53,52,51,52,54,51,31,60,70,70,70,46,82,75,70,79,88,71,71,71,90,82,67,85,86,73,83,81,76,86,83,77,91,78,89,53,77,64,60,57,54,58,48,51,56,52,51,55,52,51,54,51,54,52,49,52,53,52,50,52,56,55,60,75,72,65,79,82,80,80,82,78,81,83,84,80,82,81,84,83,82,88,86,83,88,83,90,81,91,80,91,81,87,83,90,81,85,87,78,90,80,93,70,87,77,79,75,80,75,83,74,78,74,78,75,74,71,76,74,70,83,62,86,65,88,59,85,74,70,69,72,66,76,83,64,87,78,44,83,81,18,78,68,49,56,61,50,46,64,67,66,61,63,93,74,50,65,72,51,51,53,52,52,52,52,49,52,53,53,38,56,77,55,70,39,60,75,59,84,74,52,68,78,58,66,90,54,44,40,65,72,58,50,50,43,56,76,30,52,73,79,73,51,94,45,73,87,84,80,78,54,80,91,44,47,66,63,48,50,52,38,47,47,54,34,54,59,65,61,51,61,88,86,61,58,58,43,97,83,69,42,71,48,78,89,82,76,123